Protein AF-A0A7C5YY54-F1 (afdb_monomer)

Solvent-accessible surface area (backbone atoms only — not comparable to full-atom values): 11913 Å² total; per-residue (Å²): 132,50,59,26,74,61,51,102,87,44,87,40,76,29,80,33,76,46,71,48,74,41,85,90,78,67,48,70,46,71,73,44,82,42,44,42,60,58,59,57,60,72,54,89,82,60,78,79,87,64,61,91,80,43,78,54,87,80,58,81,63,51,68,53,74,69,58,50,63,71,43,80,53,39,46,57,60,71,92,86,61,55,40,20,36,82,90,69,47,79,49,57,66,67,66,54,61,68,73,54,85,64,58,64,51,74,48,68,29,17,42,41,93,82,77,48,43,75,32,38,37,40,37,32,55,48,58,68,74,56,17,51,54,44,39,51,52,50,50,54,54,30,53,78,68,76,43,84,80,52,70,67,63,53,54,53,40,33,42,50,76,44,32,28,51,57,55,72,93,78,48,52,70,68,55,51,53,51,57,62,53,54,59,54,56,63,56,43,60,64,50,57,57,69,72,71,74,123

pLDDT: mean 73.16, std 14.15, range [35.69, 92.12]

Nearest PDB structures (foldseek):
  6mnh-assembly1_A  TM=3.944E-01  e=8.864E-01  Homo sapiens
  5l4q-assembly2_B  TM=4.190E-01  e=4.737E+00  Homo sapiens
  7lv3-assembly1_A  TM=3.866E-01  e=6.072E+00  Homo sapiens
  6tv6-assembly1_C-2  TM=2.322E-01  e=5.040E+00  Bacillus subtilis subsp. subtilis str. 168

Foldseek 3Di:
DQFAPADPVGTDFDKDFDWDADPVVRDIDDRDIDRNPDFLCPHPDAPPPPDAQDEDDDDPSNDDPVSVVVCPDKYKDDDPFFKAAPVGHTDPPLVVVVPDPDQKDKHWIQTHDPRRHTKMKIKGFDPPVQLVVQLVVVCVVCVVVVHDDDPSNSSCSRMDIIIIRDDCVGDPSVRSVVVNVCVCVVVVVVVVVVVPPD

Radius of gyration: 18.69 Å; Cα contacts (8 Å, |Δi|>4): 263; chains: 1; bounding box: 50×42×42 Å

Secondary structure (DSSP, 8-state):
-PBP--BTTB--B-EEEEEEE-TTT-PEEEEEEEETTS-GGG-S--STTPPTT------TTS--HHHHHHT-S--B--BTBPEE-TTS-B--HHHHHHH--SSEEEEEEEESTTT-EEEEEEEEEPPHHHHHHHHHHHHHHHHHTT-PPPHHHHHHTTEEEEEE-S-TTT--HHHHHHHHHHTHHHHHHHHHHTTS--

Sequence (198 aa):
MWPGCGGSAGDTAVLKLQVRLNYTTGQLEGPVVQSGCQHDRSTPYGPEGEPAGSLHLADLGYFSLAELLQRQERGHYKIGTVLYTPEGEHLDLLQWLTQEVTTCVERPVLLGSQERILVHLIAFRVPQEVADRRRQRLREYVRKKGVTPKRETLFLTGWTILLTNVPEEMMTPDEALVMAGVRWQVEILFRVRNLSGT

Mean predicted aligned error: 11.01 Å

Structure (mmCIF, N/CA/C/O backbone):
data_AF-A0A7C5YY54-F1
#
_entry.id   AF-A0A7C5YY54-F1
#
loop_
_atom_site.group_PDB
_atom_site.id
_atom_site.type_symbol
_atom_site.label_atom_id
_atom_site.label_alt_id
_atom_site.label_comp_id
_atom_site.label_asym_id
_atom_site.label_entity_id
_atom_site.label_seq_id
_atom_site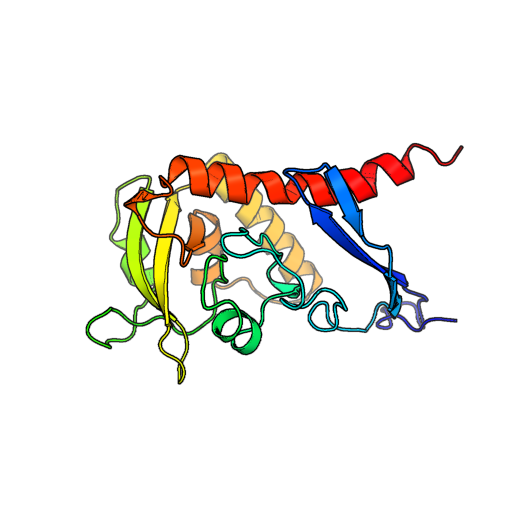.pdbx_PDB_ins_code
_atom_site.Cartn_x
_atom_site.Cartn_y
_atom_site.Cartn_z
_atom_site.occupancy
_atom_site.B_iso_or_equiv
_atom_site.auth_seq_id
_atom_site.auth_comp_id
_atom_site.auth_asym_id
_atom_site.auth_atom_id
_atom_site.pdbx_PDB_model_num
ATOM 1 N N . MET A 1 1 ? 32.365 2.468 -8.094 1.00 52.78 1 MET A N 1
ATOM 2 C CA . MET A 1 1 ? 31.538 1.587 -7.237 1.00 52.78 1 MET A CA 1
ATOM 3 C C . MET A 1 1 ? 30.270 2.337 -6.867 1.00 52.78 1 MET A C 1
ATOM 5 O O . MET A 1 1 ? 30.380 3.517 -6.559 1.00 52.78 1 MET A O 1
ATOM 9 N N . TRP A 1 2 ? 29.090 1.710 -6.948 1.00 51.22 2 TRP A N 1
ATOM 10 C CA . TRP A 1 2 ? 27.839 2.356 -6.525 1.00 51.22 2 TRP A CA 1
ATOM 11 C C . TRP A 1 2 ? 27.775 2.420 -4.995 1.00 51.22 2 TRP A C 1
ATOM 13 O O . TRP A 1 2 ? 27.869 1.366 -4.364 1.00 51.22 2 TRP A O 1
ATOM 23 N N . PRO A 1 3 ? 27.624 3.611 -4.391 1.00 47.66 3 PRO A N 1
ATOM 24 C CA . PRO A 1 3 ? 27.534 3.734 -2.944 1.00 47.66 3 PRO A CA 1
ATOM 25 C C . PRO A 1 3 ? 26.195 3.167 -2.456 1.00 47.66 3 PRO A C 1
ATOM 27 O O . PRO A 1 3 ? 25.148 3.412 -3.066 1.00 47.66 3 PRO A O 1
ATOM 30 N N . GLY A 1 4 ? 26.239 2.387 -1.381 1.00 51.97 4 GLY A N 1
ATOM 31 C CA . GLY A 1 4 ? 25.083 1.953 -0.602 1.00 51.97 4 GLY A CA 1
ATOM 32 C C . GLY A 1 4 ? 24.874 2.827 0.635 1.00 51.97 4 GLY A C 1
ATOM 33 O O . GLY A 1 4 ? 25.696 3.682 0.965 1.00 51.97 4 GLY A O 1
ATOM 34 N N . CYS A 1 5 ? 23.741 2.642 1.315 1.00 47.75 5 CYS A N 1
ATOM 35 C CA . CYS A 1 5 ? 23.445 3.361 2.551 1.00 47.75 5 CYS A CA 1
ATOM 36 C C . CYS A 1 5 ? 24.300 2.731 3.653 1.00 47.75 5 CYS A C 1
ATOM 38 O O . CYS A 1 5 ? 23.913 1.685 4.170 1.00 47.75 5 CYS A O 1
ATOM 40 N N . GLY A 1 6 ? 25.475 3.301 3.935 1.00 52.81 6 GLY A N 1
ATOM 41 C CA . GLY A 1 6 ? 26.475 2.770 4.871 1.00 52.81 6 GLY A CA 1
ATOM 42 C C . GLY A 1 6 ? 25.888 2.033 6.083 1.00 52.81 6 GLY A C 1
ATOM 43 O O . GLY A 1 6 ? 24.939 2.492 6.723 1.00 52.81 6 GLY A O 1
ATOM 44 N N . GLY A 1 7 ? 26.447 0.857 6.371 1.00 50.72 7 GLY A N 1
ATOM 45 C CA . GLY A 1 7 ? 26.061 0.028 7.512 1.00 50.72 7 GLY A CA 1
ATOM 46 C C . GLY A 1 7 ? 27.017 0.213 8.688 1.00 50.72 7 GLY A C 1
ATOM 47 O O . GLY A 1 7 ? 28.060 0.848 8.569 1.00 50.72 7 GLY A O 1
ATOM 48 N N . SER A 1 8 ? 26.724 -0.433 9.817 1.00 47.75 8 SER A N 1
ATOM 49 C CA . SER A 1 8 ? 27.603 -0.465 11.000 1.00 47.75 8 SER A CA 1
ATOM 50 C C . SER A 1 8 ? 28.984 -1.110 10.760 1.00 47.75 8 SER A C 1
ATOM 52 O O . SER A 1 8 ? 29.786 -1.169 11.684 1.00 47.75 8 SER A O 1
ATOM 54 N N . ALA A 1 9 ? 29.256 -1.599 9.545 1.00 53.31 9 ALA A N 1
ATOM 55 C CA . ALA A 1 9 ? 30.501 -2.240 9.121 1.00 53.31 9 ALA A CA 1
ATOM 56 C C . ALA A 1 9 ? 31.266 -1.461 8.020 1.00 53.31 9 ALA A C 1
ATOM 58 O O . ALA A 1 9 ? 32.236 -1.990 7.487 1.00 53.31 9 ALA A O 1
ATOM 59 N N . GLY A 1 10 ? 30.851 -0.230 7.677 1.00 52.34 10 GLY A N 1
ATOM 60 C CA . GLY A 1 10 ? 31.520 0.632 6.687 1.00 52.34 10 GLY A CA 1
ATOM 61 C C . GLY A 1 10 ? 30.742 0.844 5.380 1.00 52.34 10 GLY A C 1
ATOM 62 O O . GLY A 1 10 ? 29.547 0.532 5.287 1.00 52.34 10 GLY A O 1
ATOM 63 N N . ASP A 1 11 ? 31.432 1.399 4.376 1.00 56.28 11 ASP A N 1
ATOM 64 C CA . ASP A 1 11 ? 30.892 1.634 3.033 1.00 56.28 11 ASP A CA 1
ATOM 65 C C . ASP A 1 11 ? 30.556 0.302 2.362 1.00 56.28 11 ASP A C 1
ATOM 67 O O . ASP A 1 11 ? 31.420 -0.532 2.093 1.00 56.28 11 ASP A O 1
ATOM 71 N N . THR A 1 12 ? 29.272 0.095 2.088 1.00 56.69 12 THR A N 1
ATOM 72 C CA . THR A 1 12 ? 28.782 -1.091 1.384 1.00 56.69 12 THR A CA 1
ATOM 73 C C . THR A 1 12 ? 28.372 -0.687 -0.021 1.00 56.69 12 THR A C 1
ATOM 75 O O . THR A 1 12 ? 27.700 0.325 -0.204 1.00 56.69 12 THR A O 1
ATOM 78 N N . ALA A 1 13 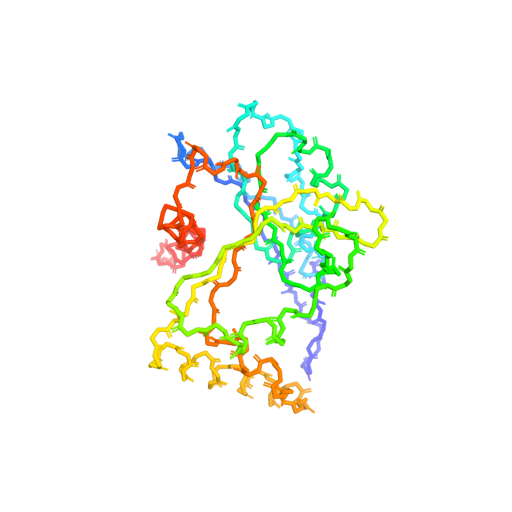? 28.778 -1.454 -1.032 1.00 64.38 13 ALA A N 1
ATOM 79 C CA . ALA A 1 13 ? 28.271 -1.264 -2.384 1.00 64.38 13 ALA A CA 1
ATOM 80 C C . ALA A 1 13 ? 26.915 -1.967 -2.499 1.00 64.38 13 ALA A C 1
ATOM 82 O O . ALA A 1 13 ? 26.827 -3.182 -2.327 1.00 64.38 13 ALA A O 1
ATOM 83 N N . VAL A 1 14 ? 25.856 -1.206 -2.777 1.00 68.94 14 VAL A N 1
ATOM 84 C CA . VAL A 1 14 ? 24.506 -1.747 -2.970 1.00 68.94 14 VAL A CA 1
ATOM 85 C C . VAL A 1 14 ? 23.991 -1.302 -4.326 1.00 68.94 14 VAL A C 1
ATOM 87 O O . VAL A 1 14 ? 24.063 -0.124 -4.683 1.00 68.94 14 VAL A O 1
ATOM 90 N N . LEU A 1 15 ? 23.459 -2.265 -5.070 1.00 72.94 15 LEU A N 1
ATOM 91 C CA . LEU A 1 15 ? 22.895 -2.070 -6.393 1.00 72.94 15 LEU A CA 1
ATOM 92 C C . LEU A 1 15 ? 21.385 -2.294 -6.330 1.00 72.94 15 LEU A C 1
ATOM 94 O O . LEU A 1 15 ? 20.925 -3.295 -5.783 1.00 72.94 15 LEU A O 1
ATOM 98 N N . LYS A 1 16 ? 20.622 -1.352 -6.880 1.00 78.31 16 LYS A N 1
ATOM 99 C CA . LYS A 1 16 ? 19.168 -1.436 -6.993 1.00 78.31 16 LYS A CA 1
ATOM 100 C C . LYS A 1 16 ? 18.795 -1.744 -8.436 1.00 78.31 16 LYS A C 1
ATOM 102 O O . LYS A 1 16 ? 19.344 -1.140 -9.355 1.00 78.31 16 LYS A O 1
ATOM 107 N N . LEU A 1 17 ? 17.881 -2.689 -8.625 1.00 80.75 17 LEU A N 1
ATOM 108 C CA . LEU A 1 17 ? 17.344 -3.052 -9.932 1.00 80.75 17 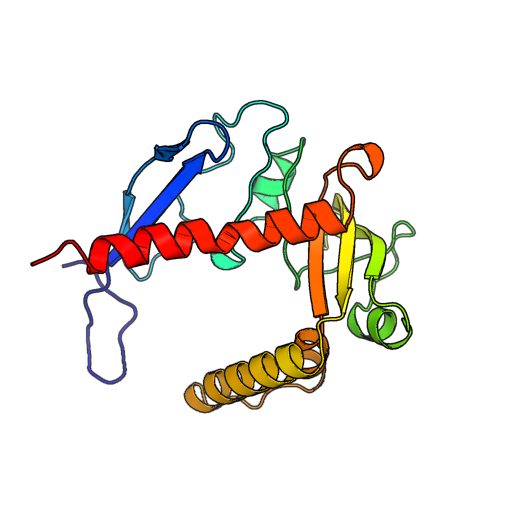LEU A CA 1
ATOM 109 C C . LEU A 1 17 ? 15.877 -2.648 -9.992 1.00 80.75 17 LEU A C 1
ATOM 111 O O . LEU A 1 17 ? 15.091 -3.081 -9.155 1.00 80.75 17 LEU A O 1
ATOM 115 N N . GLN A 1 18 ? 15.526 -1.857 -10.999 1.00 81.94 18 GLN A N 1
ATOM 116 C CA . GLN A 1 18 ? 14.151 -1.460 -11.276 1.00 81.94 18 GLN A CA 1
ATOM 117 C C . GLN A 1 18 ? 13.618 -2.243 -12.473 1.00 81.94 18 GLN A C 1
ATOM 119 O O . GLN A 1 18 ? 14.215 -2.194 -13.552 1.00 81.94 18 GLN A O 1
ATOM 124 N N . VAL A 1 19 ? 12.467 -2.896 -12.321 1.00 82.88 19 VAL A N 1
ATOM 125 C CA . VAL A 1 19 ? 11.753 -3.580 -13.412 1.00 82.88 19 VAL A CA 1
ATOM 126 C C . VAL A 1 19 ? 10.275 -3.195 -13.426 1.00 82.88 19 VAL A C 1
ATOM 128 O O . VAL A 1 19 ? 9.702 -2.937 -12.369 1.00 82.88 19 VAL A O 1
ATOM 131 N N . ARG A 1 20 ? 9.655 -3.212 -14.609 1.00 82.44 20 ARG A N 1
ATOM 132 C CA . ARG A 1 20 ? 8.197 -3.148 -14.790 1.00 82.44 20 ARG A CA 1
ATOM 133 C C . ARG A 1 20 ? 7.748 -4.407 -15.525 1.00 82.44 20 ARG A C 1
ATOM 135 O O . ARG A 1 20 ? 8.313 -4.743 -16.557 1.00 82.44 20 ARG A O 1
ATOM 142 N N . LEU A 1 21 ? 6.762 -5.119 -14.988 1.00 79.81 21 LEU A N 1
ATOM 143 C CA . LEU A 1 21 ? 6.190 -6.310 -15.618 1.00 79.81 21 LEU A CA 1
ATOM 144 C C . LEU A 1 21 ? 4.749 -6.016 -16.034 1.00 79.81 21 LEU A C 1
ATOM 146 O O . LEU A 1 21 ? 3.923 -5.665 -15.193 1.00 79.81 21 LEU A O 1
ATOM 150 N N . ASN A 1 22 ? 4.438 -6.203 -17.312 1.00 80.44 22 ASN A N 1
ATOM 151 C CA . ASN A 1 22 ? 3.066 -6.219 -17.795 1.00 80.44 22 ASN A CA 1
ATOM 152 C C . ASN A 1 22 ? 2.485 -7.627 -17.614 1.00 80.44 22 ASN A C 1
ATOM 154 O O . ASN A 1 22 ? 2.918 -8.573 -18.266 1.00 80.44 22 ASN A O 1
ATOM 158 N N . TYR A 1 23 ? 1.486 -7.768 -16.744 1.00 76.06 23 TYR A N 1
ATOM 159 C CA . TYR A 1 23 ? 0.878 -9.068 -16.440 1.00 76.06 23 TYR A CA 1
ATOM 160 C C . TYR A 1 23 ? 0.014 -9.642 -17.564 1.00 76.06 23 TYR A C 1
ATOM 162 O O . TYR A 1 23 ? -0.135 -10.857 -17.648 1.00 76.06 23 TYR A O 1
ATOM 170 N N . THR A 1 24 ? -0.543 -8.798 -18.434 1.00 77.19 24 THR A N 1
ATOM 171 C CA . THR A 1 24 ? -1.391 -9.263 -19.544 1.00 77.19 24 THR A CA 1
ATOM 172 C C . THR A 1 24 ? -0.567 -9.800 -20.709 1.00 77.19 24 THR A C 1
ATOM 174 O O . THR A 1 24 ? -0.973 -10.755 -21.364 1.00 77.19 24 THR A O 1
ATOM 177 N N . THR A 1 25 ? 0.608 -9.214 -20.950 1.00 82.44 25 THR A N 1
ATOM 178 C CA . THR A 1 25 ? 1.482 -9.585 -22.073 1.00 82.44 25 THR A CA 1
ATOM 179 C C . THR A 1 25 ? 2.698 -10.405 -21.649 1.00 82.44 25 THR A C 1
ATOM 181 O O . THR A 1 25 ? 3.371 -10.983 -22.498 1.00 82.44 25 THR A O 1
ATOM 184 N N . GLY A 1 26 ? 3.021 -10.439 -20.354 1.00 81.00 26 GLY A N 1
ATOM 185 C CA . GLY A 1 26 ? 4.263 -11.008 -19.828 1.00 81.00 26 GLY A CA 1
ATOM 186 C C . GLY A 1 26 ? 5.511 -10.168 -20.128 1.00 81.00 26 GLY A C 1
ATOM 187 O O . GLY A 1 26 ? 6.622 -10.605 -19.833 1.00 81.00 26 GLY A O 1
ATOM 188 N N . GLN A 1 27 ? 5.361 -8.977 -20.719 1.00 84.12 27 GLN A N 1
ATOM 189 C CA . GLN A 1 27 ? 6.490 -8.129 -21.094 1.00 84.12 27 GLN A CA 1
ATOM 190 C C . GLN A 1 27 ? 7.205 -7.592 -19.851 1.00 84.12 27 GLN A C 1
ATOM 192 O O . GLN A 1 27 ? 6.593 -6.940 -19.006 1.00 84.12 27 GLN A O 1
ATOM 197 N N . LEU A 1 28 ? 8.514 -7.836 -19.769 1.00 84.38 28 LEU A N 1
ATOM 198 C CA . LEU A 1 28 ? 9.387 -7.302 -18.730 1.00 84.38 28 LEU A CA 1
ATOM 199 C C . LEU A 1 28 ? 10.212 -6.140 -19.293 1.00 84.38 28 LEU A C 1
ATOM 201 O O . LEU A 1 28 ? 11.005 -6.323 -20.215 1.00 84.38 28 LEU A O 1
ATOM 205 N N . GLU A 1 29 ? 10.051 -4.959 -18.713 1.00 84.38 29 GLU A N 1
ATOM 206 C CA . GLU A 1 29 ? 10.877 -3.785 -18.972 1.00 84.38 29 GLU A CA 1
ATOM 207 C C . GLU A 1 29 ? 11.957 -3.641 -17.893 1.00 84.38 29 GLU A C 1
ATOM 209 O O . GLU A 1 29 ? 11.697 -3.809 -16.696 1.00 84.38 29 GLU A O 1
ATOM 214 N N . GLY A 1 30 ? 13.183 -3.329 -18.327 1.00 84.44 30 GLY A N 1
ATOM 215 C CA . GLY A 1 30 ? 14.375 -3.271 -17.479 1.00 84.44 30 GLY A CA 1
ATOM 216 C C . GLY A 1 30 ? 15.286 -4.506 -17.592 1.00 84.44 30 GLY A C 1
ATOM 217 O O . GLY A 1 30 ? 15.216 -5.232 -18.583 1.00 84.44 30 GLY A O 1
ATOM 218 N N . PRO A 1 31 ? 16.159 -4.760 -16.592 1.00 84.31 31 PRO A N 1
ATOM 219 C CA . PRO A 1 31 ? 16.317 -3.977 -15.370 1.00 84.31 31 PRO A CA 1
ATOM 220 C C . PRO A 1 31 ? 17.127 -2.693 -15.586 1.00 84.31 31 PRO A C 1
ATOM 222 O O . PRO A 1 31 ? 18.181 -2.710 -16.219 1.00 84.31 31 PRO A O 1
ATOM 225 N N . VAL A 1 32 ? 16.679 -1.593 -14.979 1.00 83.25 32 VAL A N 1
ATOM 226 C CA . VAL A 1 32 ? 17.476 -0.365 -14.860 1.00 83.25 32 VAL A CA 1
ATOM 227 C C . VAL A 1 32 ? 18.266 -0.409 -13.558 1.00 83.25 32 VAL A C 1
ATOM 229 O O . VAL A 1 32 ? 17.721 -0.698 -12.492 1.00 83.25 32 VAL A O 1
ATOM 232 N N . VAL A 1 33 ? 19.567 -0.145 -13.659 1.00 82.56 33 VAL A N 1
ATOM 233 C CA . VAL A 1 33 ? 20.495 -0.160 -12.528 1.00 82.56 33 VAL A CA 1
ATOM 234 C C . VAL A 1 33 ? 20.526 1.212 -11.864 1.00 82.56 33 VAL A C 1
ATOM 236 O O . VAL A 1 33 ? 20.784 2.222 -12.513 1.00 82.56 33 VAL A O 1
ATOM 239 N N . GLN A 1 34 ? 20.310 1.232 -10.554 1.00 81.00 34 GLN A N 1
ATOM 240 C CA . GLN A 1 34 ? 20.335 2.422 -9.712 1.00 81.00 34 GLN A CA 1
ATOM 241 C C . GLN A 1 34 ? 21.265 2.227 -8.512 1.00 81.00 34 GLN A C 1
ATOM 243 O O . GLN A 1 34 ? 21.567 1.102 -8.099 1.00 81.00 34 GLN A O 1
ATOM 248 N N . SER A 1 35 ? 21.721 3.339 -7.928 1.00 74.75 35 SER A N 1
ATOM 249 C CA . SER A 1 35 ? 22.428 3.283 -6.643 1.00 74.75 35 SER A CA 1
ATOM 250 C C . SER A 1 35 ? 21.476 2.760 -5.567 1.00 74.75 35 SER A C 1
ATOM 252 O O . SER A 1 35 ? 20.311 3.153 -5.515 1.00 74.75 35 SER A O 1
ATOM 254 N N . GLY A 1 36 ? 21.975 1.911 -4.664 1.00 65.00 36 GLY A N 1
ATOM 255 C CA . GLY A 1 36 ? 21.194 1.388 -3.542 1.00 65.00 36 GLY A CA 1
ATOM 256 C C . GLY A 1 36 ? 20.580 2.466 -2.642 1.00 65.00 36 GLY A C 1
ATOM 257 O O . GLY A 1 36 ? 19.565 2.207 -1.999 1.00 65.00 36 GLY A O 1
ATOM 258 N N . CYS A 1 37 ? 21.151 3.675 -2.639 1.00 68.38 37 CYS A N 1
ATOM 259 C CA . CYS A 1 37 ? 20.661 4.826 -1.881 1.00 68.38 37 CYS A CA 1
ATOM 260 C C . CYS A 1 37 ? 19.526 5.597 -2.553 1.00 68.38 37 CYS A C 1
ATOM 262 O O . CYS A 1 37 ? 18.871 6.400 -1.890 1.00 68.38 37 CYS A O 1
ATOM 264 N N . GLN A 1 38 ? 19.312 5.418 -3.859 1.00 73.56 38 GLN A N 1
ATOM 265 C CA . GLN A 1 38 ? 18.259 6.139 -4.567 1.00 73.56 38 GLN A CA 1
ATOM 266 C C . GLN A 1 38 ? 16.893 5.656 -4.089 1.00 73.56 38 GLN A C 1
ATOM 268 O O . GLN A 1 38 ? 16.652 4.457 -3.983 1.00 73.56 38 GLN A O 1
ATOM 273 N N . HIS A 1 39 ? 15.993 6.583 -3.772 1.00 71.88 39 HIS A N 1
ATOM 274 C CA . HIS A 1 39 ? 14.645 6.237 -3.324 1.00 71.88 39 HIS A CA 1
ATOM 275 C C . HIS A 1 39 ? 13.876 5.536 -4.452 1.00 71.88 39 HIS A C 1
ATOM 277 O O . HIS A 1 39 ? 14.002 5.926 -5.607 1.00 71.88 39 HIS A O 1
ATOM 283 N N . ASP A 1 40 ? 13.026 4.558 -4.134 1.00 73.12 40 ASP A N 1
ATOM 284 C CA . ASP A 1 40 ? 12.255 3.800 -5.138 1.00 73.12 40 ASP A CA 1
ATOM 285 C C . ASP A 1 40 ? 11.360 4.684 -6.039 1.00 73.12 40 ASP A C 1
ATOM 287 O O . ASP A 1 40 ? 11.175 4.375 -7.209 1.00 73.12 40 ASP A O 1
ATOM 291 N N . ARG A 1 41 ? 10.917 5.857 -5.557 1.00 67.31 41 ARG A N 1
ATOM 292 C CA . ARG A 1 41 ? 10.224 6.904 -6.335 1.00 67.31 41 ARG A CA 1
ATOM 293 C C . ARG A 1 41 ? 11.036 7.482 -7.493 1.00 67.31 41 ARG A C 1
ATOM 295 O O . ARG A 1 41 ? 10.472 8.125 -8.359 1.00 67.31 41 ARG A O 1
ATOM 302 N N . SER A 1 42 ? 12.352 7.292 -7.502 1.00 74.50 42 SER A N 1
ATOM 303 C CA . SER A 1 42 ? 13.196 7.662 -8.644 1.00 74.50 42 SER A CA 1
ATOM 304 C C . SER A 1 42 ? 13.167 6.614 -9.759 1.00 74.50 42 SER A C 1
ATOM 306 O O . SER A 1 42 ? 14.040 6.615 -10.625 1.00 74.50 42 SER A O 1
ATOM 308 N N . THR A 1 43 ? 12.206 5.686 -9.721 1.00 75.75 43 THR A N 1
ATOM 309 C CA . THR A 1 43 ? 11.964 4.735 -10.801 1.00 75.75 43 THR A CA 1
ATOM 310 C C . THR A 1 43 ? 11.835 5.459 -12.146 1.00 75.75 43 THR A C 1
ATOM 312 O O . THR A 1 43 ? 11.188 6.503 -12.218 1.00 75.75 43 THR A O 1
ATOM 315 N N . PRO A 1 44 ? 12.432 4.925 -13.224 1.00 76.81 44 PRO A N 1
ATOM 316 C CA . PRO A 1 44 ? 12.228 5.465 -14.565 1.00 76.81 44 PRO A CA 1
ATOM 317 C C . PRO A 1 44 ? 10.836 5.126 -15.124 1.00 76.81 44 PRO A C 1
ATOM 319 O O . PRO A 1 44 ? 10.441 5.676 -16.146 1.00 76.81 44 PRO A O 1
ATOM 322 N N . TYR A 1 45 ? 10.098 4.211 -14.486 1.00 77.06 45 TYR A N 1
ATOM 323 C CA . TYR A 1 45 ? 8.783 3.763 -14.947 1.00 77.06 45 TYR A CA 1
ATOM 324 C C . TYR A 1 45 ? 7.677 4.655 -14.379 1.00 77.06 45 TYR A C 1
ATOM 326 O O . TYR A 1 45 ? 6.991 4.281 -13.427 1.00 77.06 45 TYR A O 1
ATOM 334 N N . GLY A 1 46 ? 7.547 5.848 -14.956 1.00 68.81 46 GLY A N 1
ATOM 335 C CA . GLY A 1 46 ? 6.423 6.746 -14.708 1.00 68.81 46 GLY A CA 1
ATOM 336 C C . GLY A 1 46 ? 5.142 6.320 -15.446 1.00 68.81 46 GLY A C 1
ATOM 337 O O . GLY A 1 46 ? 5.127 5.294 -16.132 1.00 68.81 46 GLY A O 1
ATOM 338 N N . PRO A 1 47 ? 4.065 7.119 -15.337 1.00 64.50 47 PRO A N 1
ATOM 339 C CA . PRO A 1 47 ? 2.795 6.863 -16.025 1.00 64.50 47 PRO A CA 1
ATOM 340 C C . PRO A 1 47 ? 2.876 7.043 -17.551 1.00 64.50 47 PRO A C 1
ATOM 342 O O . PRO A 1 47 ? 1.965 6.662 -18.283 1.00 64.50 47 PRO A O 1
ATOM 345 N N . GLU A 1 48 ? 3.965 7.631 -18.047 1.00 64.44 48 GLU A N 1
ATOM 346 C CA . GLU A 1 48 ? 4.194 7.866 -19.468 1.00 64.44 48 GLU A CA 1
ATOM 347 C C . GLU A 1 48 ? 4.198 6.542 -20.255 1.00 64.44 48 GLU A C 1
ATOM 349 O O . GLU A 1 48 ? 4.977 5.624 -19.983 1.00 64.44 48 GLU A O 1
ATOM 354 N N . GLY A 1 49 ? 3.307 6.443 -21.247 1.00 63.84 49 GLY A N 1
ATOM 355 C CA . GLY A 1 49 ? 3.193 5.281 -22.132 1.00 63.84 49 GLY A CA 1
ATOM 356 C C . GLY A 1 49 ? 2.348 4.119 -21.595 1.00 63.84 49 GLY A C 1
ATOM 357 O O . GLY A 1 49 ? 2.264 3.092 -22.267 1.00 63.84 49 GLY A O 1
ATOM 358 N N . GLU A 1 50 ? 1.708 4.252 -20.429 1.00 68.62 50 GLU A N 1
ATOM 359 C CA . GLU A 1 50 ? 0.725 3.267 -19.961 1.00 68.62 50 GLU A CA 1
ATOM 360 C C . GLU A 1 50 ? -0.559 3.355 -20.822 1.00 68.62 50 GLU A C 1
ATOM 362 O O . GLU A 1 50 ? -1.098 4.450 -21.006 1.00 68.62 50 GLU A O 1
ATOM 367 N N . PRO A 1 51 ? -1.068 2.237 -21.383 1.00 67.06 51 PRO A N 1
ATOM 368 C CA . PRO A 1 51 ? -2.332 2.248 -22.116 1.00 67.06 51 PRO A CA 1
ATOM 369 C C . PRO A 1 51 ? -3.497 2.719 -21.238 1.00 67.06 51 PRO A C 1
ATOM 371 O O . PRO A 1 51 ? -3.554 2.384 -20.052 1.00 67.06 51 PRO A O 1
ATOM 374 N N . ALA A 1 52 ? -4.465 3.427 -21.823 1.00 65.88 52 ALA A N 1
ATOM 375 C CA . ALA A 1 52 ? -5.688 3.809 -21.116 1.00 65.88 52 ALA A CA 1
ATOM 376 C C . ALA A 1 52 ? -6.393 2.574 -20.525 1.00 65.88 52 ALA A C 1
ATOM 378 O O . ALA A 1 52 ? -6.468 1.518 -21.158 1.00 65.88 52 ALA A O 1
ATOM 379 N N . GLY A 1 53 ? -6.885 2.700 -19.292 1.00 64.75 53 GLY A N 1
ATOM 380 C CA . GLY A 1 53 ? -7.521 1.605 -18.559 1.00 64.75 53 GLY A CA 1
ATOM 381 C C . GLY A 1 53 ? -6.573 0.552 -17.966 1.00 64.75 53 GLY A C 1
ATOM 382 O O . GLY A 1 53 ? -7.072 -0.436 -17.422 1.00 64.75 53 GLY A O 1
ATOM 383 N N . SER A 1 54 ? -5.251 0.746 -18.039 1.00 64.12 54 SER A N 1
ATOM 384 C CA . SER A 1 54 ? -4.269 -0.123 -17.374 1.00 64.12 54 SER A CA 1
ATOM 385 C C . SER A 1 54 ? -4.385 -0.046 -15.853 1.00 64.12 54 SER A C 1
ATOM 387 O O . SER A 1 54 ? -4.684 1.006 -15.301 1.00 64.12 54 SER A O 1
ATOM 389 N N . LEU A 1 55 ? -4.103 -1.155 -15.164 1.00 69.00 55 LEU A N 1
ATOM 390 C CA . LEU A 1 55 ? -4.042 -1.191 -13.706 1.00 69.00 55 LEU A CA 1
ATOM 391 C C . LEU A 1 55 ? -2.595 -1.301 -13.234 1.00 69.00 55 LEU A C 1
ATOM 393 O O . LEU A 1 55 ? -1.927 -2.306 -13.479 1.00 69.00 55 LEU A O 1
ATOM 397 N N . HIS A 1 56 ? -2.128 -0.285 -12.514 1.00 71.50 56 HIS A N 1
ATOM 398 C CA . HIS A 1 56 ? -0.783 -0.278 -11.954 1.00 71.50 56 HIS A CA 1
ATOM 399 C C . HIS A 1 56 ? -0.766 -0.803 -10.508 1.00 71.50 56 HIS A C 1
ATOM 401 O O . HIS A 1 56 ? -1.463 -0.279 -9.634 1.00 71.50 56 HIS A O 1
A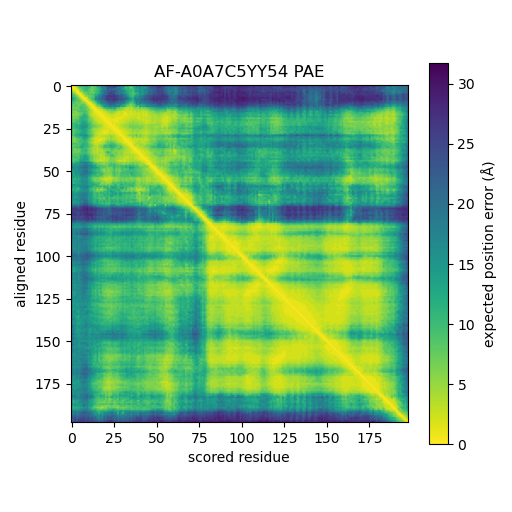TOM 407 N N . LEU A 1 57 ? 0.068 -1.817 -10.252 1.00 69.31 57 LEU A N 1
ATOM 408 C CA . LEU A 1 57 ? 0.319 -2.395 -8.928 1.00 69.31 57 LEU A CA 1
ATOM 409 C C . LEU A 1 57 ? 1.754 -2.076 -8.500 1.00 69.31 57 LEU A C 1
ATOM 411 O O . LEU A 1 57 ? 2.700 -2.528 -9.143 1.00 69.31 57 LEU A O 1
ATOM 415 N N . ALA A 1 58 ? 1.924 -1.330 -7.407 1.00 65.25 58 ALA A N 1
ATOM 416 C CA . ALA A 1 58 ? 3.241 -0.930 -6.918 1.00 65.25 58 ALA A CA 1
ATOM 417 C C . ALA A 1 58 ? 3.369 -1.020 -5.396 1.00 65.25 58 ALA A C 1
ATOM 419 O O . ALA A 1 58 ? 2.397 -0.875 -4.650 1.00 65.25 58 ALA A O 1
ATOM 420 N N . ASP A 1 59 ? 4.605 -1.215 -4.936 1.00 62.72 59 ASP A N 1
ATOM 421 C CA . ASP A 1 59 ? 4.933 -1.197 -3.514 1.00 62.72 59 ASP A CA 1
ATOM 422 C C . ASP A 1 59 ? 4.871 0.218 -2.944 1.00 62.72 59 ASP A C 1
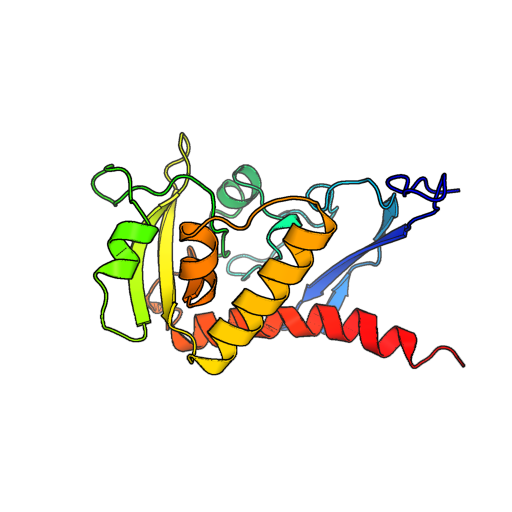ATOM 424 O O . ASP A 1 59 ? 5.064 1.220 -3.634 1.00 62.72 59 ASP A O 1
ATOM 428 N N . LEU A 1 60 ? 4.728 0.301 -1.621 1.00 59.06 60 LEU A N 1
ATOM 429 C CA . LEU A 1 60 ? 4.664 1.568 -0.888 1.00 59.06 60 LEU A CA 1
ATOM 430 C C . LEU A 1 60 ? 5.890 2.477 -1.094 1.00 59.06 60 LEU A C 1
ATOM 432 O O . LEU A 1 60 ? 5.781 3.687 -0.883 1.00 59.06 60 LEU A O 1
ATOM 436 N N . GLY A 1 61 ? 7.041 1.912 -1.476 1.00 51.09 61 GLY A N 1
ATOM 437 C CA . GLY A 1 61 ? 8.264 2.657 -1.791 1.00 51.09 61 GLY A CA 1
ATOM 438 C C . GLY A 1 61 ? 8.170 3.488 -3.076 1.00 51.09 61 GLY A C 1
ATOM 439 O O . GLY A 1 61 ? 8.838 4.517 -3.171 1.00 51.09 61 GLY A O 1
ATOM 440 N N . TYR A 1 62 ? 7.308 3.098 -4.019 1.00 52.59 62 TYR A N 1
ATOM 441 C CA . TYR A 1 62 ? 7.140 3.735 -5.333 1.00 52.59 62 TYR A CA 1
ATOM 442 C C . TYR A 1 62 ? 5.995 4.758 -5.375 1.00 52.59 62 TYR A C 1
ATOM 444 O O . TYR A 1 62 ? 5.797 5.420 -6.382 1.00 52.59 62 TYR A O 1
ATOM 452 N N . PHE A 1 63 ? 5.234 4.916 -4.290 1.00 52.75 63 PHE A N 1
ATOM 453 C CA . PHE A 1 63 ? 4.029 5.747 -4.283 1.00 52.75 63 PHE A CA 1
ATOM 454 C C . PHE A 1 63 ? 4.314 7.261 -4.401 1.00 52.75 63 PHE A C 1
ATOM 456 O O . PHE A 1 63 ? 5.113 7.815 -3.635 1.00 52.75 63 PHE A O 1
ATOM 463 N N . SER A 1 64 ? 3.580 7.947 -5.289 1.00 55.41 64 SER A N 1
ATOM 464 C CA . SER A 1 64 ? 3.633 9.398 -5.522 1.00 55.41 64 SER A CA 1
ATOM 465 C C . SER A 1 64 ? 2.230 9.968 -5.793 1.00 55.41 64 SER A C 1
ATOM 467 O O . SER A 1 64 ? 1.533 9.510 -6.694 1.00 55.41 64 SER A O 1
ATOM 469 N N . LEU A 1 65 ? 1.808 10.984 -5.024 1.00 54.62 65 LEU A N 1
ATOM 470 C CA . LEU A 1 65 ? 0.480 11.611 -5.168 1.00 54.62 65 LEU A CA 1
ATOM 471 C C . LEU A 1 65 ? 0.338 12.372 -6.500 1.00 54.62 65 LEU A C 1
ATOM 473 O O . LEU A 1 65 ? -0.723 12.352 -7.111 1.00 54.62 65 LEU A O 1
ATOM 477 N N . ALA A 1 66 ? 1.429 12.974 -6.976 1.00 57.97 66 ALA A N 1
ATOM 478 C CA . ALA A 1 66 ? 1.467 13.657 -8.266 1.00 57.97 66 ALA A CA 1
ATOM 479 C C . ALA A 1 66 ? 1.312 12.680 -9.448 1.00 57.97 66 ALA A C 1
ATOM 481 O O . ALA A 1 66 ? 0.614 12.986 -10.407 1.00 57.97 66 ALA A O 1
ATOM 482 N N . GLU A 1 67 ? 1.905 11.483 -9.371 1.00 60.12 67 GLU A N 1
ATOM 483 C CA . GLU A 1 67 ? 1.715 10.447 -10.401 1.00 60.12 67 GLU A CA 1
ATOM 484 C C . GLU A 1 67 ? 0.291 9.887 -10.374 1.00 60.12 67 GLU A C 1
ATOM 486 O O . GLU A 1 67 ? -0.263 9.579 -11.423 1.00 60.12 67 GLU A O 1
ATOM 491 N N . LEU A 1 68 ? -0.333 9.804 -9.193 1.00 58.97 68 LEU A N 1
ATOM 492 C CA . LEU A 1 68 ? -1.732 9.393 -9.070 1.00 58.97 68 LEU A CA 1
ATOM 493 C C . LEU A 1 68 ? -2.678 10.375 -9.778 1.00 58.97 68 LEU A C 1
ATOM 495 O O . LEU A 1 68 ? -3.588 9.940 -10.475 1.00 58.97 68 LEU A O 1
ATOM 499 N N . LEU A 1 69 ? -2.445 11.684 -9.646 1.00 60.22 69 LEU A N 1
ATOM 500 C CA . LEU A 1 69 ? -3.188 12.696 -10.403 1.00 60.22 69 LEU A CA 1
ATOM 501 C C . LEU A 1 69 ? -2.935 12.632 -11.906 1.00 60.22 69 LEU A C 1
ATOM 503 O O . LEU A 1 69 ? -3.822 12.957 -12.681 1.00 60.22 69 LEU A O 1
ATOM 507 N N . GLN A 1 70 ? -1.725 12.274 -12.334 1.00 57.19 70 GLN A N 1
ATOM 508 C CA . GLN A 1 70 ? -1.447 12.102 -13.761 1.00 57.19 70 GLN A CA 1
ATOM 509 C C . GLN A 1 70 ? -2.154 10.857 -14.312 1.00 57.19 70 GLN A C 1
ATOM 511 O O . GLN A 1 70 ? -2.619 10.866 -15.448 1.00 57.19 70 GLN A O 1
ATOM 516 N N . ARG A 1 71 ? -2.318 9.821 -13.484 1.00 61.81 71 ARG A N 1
ATOM 517 C CA . ARG A 1 71 ? -3.098 8.608 -13.762 1.00 61.81 71 ARG A CA 1
ATOM 518 C C . ARG A 1 71 ? -4.596 8.805 -13.508 1.00 61.81 71 ARG A C 1
ATOM 520 O O . ARG A 1 71 ? -5.226 7.959 -12.883 1.00 61.81 71 ARG A O 1
ATOM 527 N N . GLN A 1 72 ? -5.192 9.885 -14.022 1.00 51.09 72 GLN A N 1
ATOM 528 C CA . GLN A 1 72 ? -6.646 10.143 -13.957 1.00 51.09 72 GLN A CA 1
ATOM 529 C C . GLN A 1 72 ? -7.531 9.050 -14.606 1.00 51.09 72 GLN A C 1
ATOM 531 O O . GLN A 1 72 ? -8.739 9.226 -14.692 1.00 51.09 72 GLN A O 1
ATOM 536 N N . GLU A 1 73 ? -6.973 7.886 -14.960 1.00 49.72 73 GLU A N 1
ATOM 537 C CA . GLU A 1 73 ? -7.676 6.607 -15.026 1.00 49.72 73 GLU A CA 1
ATOM 538 C C . GLU A 1 73 ? -6.845 5.471 -14.378 1.00 49.72 73 GLU A C 1
ATOM 540 O O . GLU A 1 73 ? -5.693 5.257 -14.742 1.00 49.72 73 GLU A O 1
ATOM 545 N N . ARG A 1 74 ? -7.483 4.744 -13.439 1.00 46.31 74 ARG A N 1
ATOM 546 C CA . ARG A 1 74 ? -7.178 3.406 -12.856 1.00 46.31 74 ARG A CA 1
ATOM 547 C C . ARG A 1 74 ? -5.746 3.140 -12.296 1.00 46.31 74 ARG A C 1
ATOM 549 O O . ARG A 1 74 ? -4.755 3.064 -13.005 1.00 46.31 74 ARG A O 1
ATOM 556 N N . GLY A 1 75 ? -5.637 2.900 -10.982 1.00 40.84 75 GLY A N 1
ATOM 557 C CA . GLY A 1 75 ? -4.418 2.697 -10.182 1.00 40.84 75 GLY A CA 1
ATOM 558 C C . GLY A 1 75 ? -4.631 2.757 -8.644 1.00 40.84 75 GLY A C 1
ATOM 559 O O . GLY A 1 75 ? -5.334 3.622 -8.123 1.00 40.84 75 GLY A O 1
ATOM 560 N N . HIS A 1 76 ? -4.001 1.831 -7.903 1.00 45.28 76 HIS A N 1
ATOM 561 C CA . HIS A 1 76 ? -4.123 1.632 -6.440 1.00 45.28 76 HIS A CA 1
ATOM 562 C C . HIS A 1 76 ? -3.151 2.488 -5.576 1.00 45.28 76 HIS A C 1
ATOM 564 O O . HIS A 1 76 ? -2.133 2.963 -6.079 1.00 45.28 76 HIS A O 1
ATOM 570 N N . TYR A 1 77 ? -3.426 2.672 -4.265 1.00 47.75 77 TYR A N 1
ATOM 571 C CA . TYR A 1 77 ? -2.688 3.578 -3.348 1.00 47.75 77 TYR A CA 1
ATOM 572 C C . TYR A 1 77 ? -2.427 3.066 -1.898 1.00 47.75 77 TYR A C 1
ATOM 574 O O . TYR A 1 77 ? -2.662 1.911 -1.551 1.00 47.75 77 TYR A O 1
ATOM 582 N N . LYS A 1 78 ? -1.814 3.942 -1.073 1.00 39.56 78 LYS A N 1
ATOM 583 C CA . LYS A 1 78 ? -1.044 3.701 0.174 1.00 39.56 78 LYS A CA 1
ATOM 584 C C . LYS A 1 78 ? -1.764 4.081 1.485 1.00 39.56 78 LYS A C 1
ATOM 586 O O . LYS A 1 78 ? -2.355 5.151 1.585 1.00 39.56 78 LYS A O 1
ATOM 591 N N . ILE A 1 79 ? -1.540 3.290 2.545 1.00 39.19 79 ILE A N 1
ATOM 592 C CA . ILE A 1 79 ? -1.827 3.625 3.958 1.00 39.19 79 ILE A CA 1
ATOM 593 C C . ILE A 1 79 ? -0.780 4.626 4.491 1.00 39.19 79 ILE A C 1
ATOM 595 O O . ILE A 1 79 ? 0.426 4.375 4.404 1.00 39.19 79 ILE A O 1
ATOM 599 N N . GLY A 1 80 ? -1.225 5.741 5.081 1.00 44.09 80 GLY A N 1
ATOM 600 C CA . GLY A 1 80 ? -0.369 6.764 5.714 1.00 44.09 80 GLY A CA 1
ATOM 601 C C . GLY A 1 80 ? -0.474 8.165 5.101 1.00 44.09 80 GLY A C 1
ATOM 602 O O . GLY A 1 80 ? 0.178 9.090 5.578 1.00 44.09 80 GLY A O 1
ATOM 603 N N . THR A 1 81 ? -1.286 8.324 4.058 1.00 60.72 81 THR A N 1
ATOM 604 C CA . THR A 1 81 ? -1.755 9.630 3.586 1.00 60.72 81 THR A CA 1
ATOM 605 C C . THR A 1 81 ? -3.003 10.015 4.383 1.00 60.72 81 THR A C 1
ATOM 607 O O . THR A 1 81 ? -3.759 9.138 4.795 1.00 60.72 81 THR A O 1
ATOM 610 N N . VAL A 1 82 ? -3.209 11.311 4.627 1.00 72.88 82 VAL A N 1
ATOM 611 C CA . VAL A 1 82 ? -4.404 11.805 5.326 1.00 72.88 82 VAL A CA 1
ATOM 612 C C . VAL A 1 82 ? -5.643 11.408 4.525 1.00 72.88 82 VAL A C 1
ATOM 614 O O . VAL A 1 82 ? -5.709 11.682 3.323 1.00 72.88 82 VAL A O 1
ATOM 617 N N . LEU A 1 83 ? -6.574 10.730 5.191 1.00 83.94 83 LEU A N 1
ATOM 618 C CA . LEU A 1 83 ? -7.842 10.300 4.622 1.00 83.94 83 LEU A CA 1
ATOM 619 C C . LEU A 1 83 ? -8.939 11.223 5.130 1.00 83.94 83 LEU A C 1
ATOM 621 O O . LEU A 1 83 ? -8.947 11.597 6.304 1.00 83.94 83 LEU A O 1
ATOM 625 N N . TYR A 1 84 ? -9.866 11.558 4.248 1.00 87.31 84 TYR A N 1
ATOM 626 C CA . TYR A 1 84 ? -11.083 12.263 4.601 1.00 87.31 84 TYR A CA 1
ATOM 627 C C . TYR A 1 84 ? -12.294 11.461 4.142 1.00 87.31 84 TYR A C 1
ATOM 629 O O . TYR A 1 84 ? -12.201 10.653 3.218 1.00 87.31 84 TYR A O 1
ATOM 637 N N . THR A 1 85 ? -13.429 11.668 4.789 1.00 88.75 85 THR A N 1
ATOM 638 C CA . THR A 1 85 ? -14.710 11.179 4.290 1.00 88.75 85 THR A CA 1
ATOM 639 C C . THR A 1 85 ? -15.129 11.997 3.058 1.00 88.75 85 THR A C 1
ATOM 641 O O . THR A 1 85 ? -14.585 13.088 2.838 1.00 88.75 85 THR A O 1
ATOM 644 N N . PRO A 1 86 ? -16.076 11.515 2.233 1.00 87.62 86 PRO A N 1
ATOM 645 C CA . PRO A 1 86 ? -16.628 12.293 1.121 1.00 87.62 86 PRO A CA 1
ATOM 646 C C . PRO A 1 86 ? -17.227 13.638 1.560 1.00 87.62 86 PRO A C 1
ATOM 648 O O . PRO A 1 86 ? -17.234 14.594 0.790 1.00 87.62 86 PRO A O 1
ATOM 651 N N . GLU A 1 87 ? -17.661 13.737 2.817 1.00 87.62 87 GLU A N 1
ATOM 652 C CA . GLU A 1 87 ? -18.180 14.956 3.447 1.00 87.62 87 GLU A CA 1
ATOM 653 C C . GLU A 1 87 ? -17.066 15.944 3.850 1.00 87.62 87 GLU A C 1
ATOM 655 O O . GLU A 1 87 ? -17.345 17.069 4.261 1.00 87.62 87 GLU A O 1
ATOM 660 N N . GLY A 1 88 ? -15.794 15.552 3.710 1.00 83.50 88 GLY A N 1
ATOM 661 C CA . GLY A 1 88 ? -14.624 16.389 3.981 1.00 83.50 88 GLY A CA 1
ATOM 662 C C . GLY A 1 88 ? -14.087 16.299 5.412 1.00 83.50 88 GLY A C 1
ATOM 663 O O . GLY A 1 88 ? -13.141 17.017 5.747 1.00 83.50 88 GLY A O 1
ATOM 664 N N . GLU A 1 89 ? -14.634 15.416 6.247 1.00 88.44 89 GLU A N 1
ATOM 665 C CA . GLU A 1 89 ? -14.176 15.203 7.623 1.00 88.44 89 GLU A CA 1
ATOM 666 C C . GLU A 1 89 ? -12.936 14.310 7.667 1.00 88.44 89 GLU A C 1
ATOM 668 O O . GLU A 1 89 ? -12.757 13.443 6.821 1.00 88.44 89 GLU A O 1
ATOM 673 N N . HIS A 1 90 ? -12.054 14.497 8.650 1.00 89.06 90 HIS A N 1
ATOM 674 C CA . HIS A 1 90 ? -10.870 13.647 8.780 1.00 89.06 90 HIS A CA 1
ATOM 675 C C . HIS A 1 90 ? -11.266 12.217 9.178 1.00 89.06 90 HIS A C 1
ATOM 677 O O . HIS A 1 90 ? -11.872 12.006 10.228 1.00 89.06 90 HIS A O 1
ATOM 683 N N . LEU A 1 91 ? -10.855 11.226 8.386 1.00 87.31 91 LEU A N 1
ATOM 684 C CA . LEU A 1 91 ? -11.115 9.820 8.669 1.00 87.31 91 LEU A CA 1
ATOM 685 C C . LEU A 1 91 ? -10.010 9.240 9.560 1.00 87.31 91 LEU A C 1
ATOM 687 O O . LEU A 1 91 ? -8.887 8.992 9.112 1.00 87.31 91 LEU A O 1
ATOM 691 N N . ASP A 1 92 ? -10.344 8.963 10.821 1.00 86.88 92 ASP A N 1
ATOM 692 C CA . ASP A 1 92 ? -9.509 8.121 11.678 1.00 86.88 92 ASP A CA 1
ATOM 693 C C . ASP A 1 92 ? -9.701 6.645 11.302 1.00 86.88 92 ASP A C 1
ATOM 695 O O . ASP A 1 92 ? -10.641 5.966 11.724 1.00 86.88 92 ASP A O 1
ATOM 699 N N . LEU A 1 93 ? -8.769 6.149 10.487 1.00 83.25 93 LEU A N 1
ATOM 700 C CA . LEU A 1 93 ? -8.740 4.769 10.013 1.00 83.25 93 LEU A CA 1
ATOM 701 C C . LEU A 1 93 ? -8.739 3.749 11.159 1.00 83.25 93 LEU A C 1
ATOM 703 O O . LEU A 1 93 ? -9.341 2.686 11.032 1.00 83.25 93 LEU A O 1
ATOM 707 N N . LEU A 1 94 ? -8.056 4.044 12.267 1.00 84.00 94 LEU A N 1
ATOM 708 C CA . LEU A 1 94 ? -7.972 3.121 13.393 1.00 84.00 94 LEU A CA 1
ATOM 709 C C . LEU A 1 94 ? -9.310 3.050 14.120 1.00 84.00 94 LEU A C 1
ATOM 711 O O . LEU A 1 94 ? -9.793 1.953 14.404 1.00 84.00 94 LEU A O 1
ATOM 715 N N . GLN A 1 95 ? -9.894 4.211 14.417 1.00 87.69 95 GLN A N 1
ATOM 716 C CA . GLN A 1 95 ? -11.181 4.291 15.095 1.00 87.69 95 GLN A CA 1
ATOM 717 C C . GLN A 1 95 ? -12.265 3.590 14.278 1.00 87.69 95 GLN A C 1
ATOM 719 O O . GLN A 1 95 ? -12.987 2.758 14.824 1.00 87.69 95 GLN A O 1
ATOM 724 N N . TRP A 1 96 ? -12.325 3.870 12.975 1.00 89.00 96 TRP A N 1
ATOM 725 C CA . TRP A 1 96 ? -13.289 3.247 12.078 1.00 89.00 96 TRP A CA 1
ATOM 726 C C . TRP A 1 96 ? -13.113 1.722 12.032 1.00 89.00 96 TRP A C 1
ATOM 728 O O . TRP A 1 96 ? -14.029 1.001 12.410 1.00 89.00 96 TRP A O 1
ATOM 738 N N . LEU A 1 97 ? -11.913 1.205 11.732 1.00 87.69 97 LEU A N 1
ATOM 739 C CA . LEU A 1 97 ? -11.668 -0.248 11.673 1.00 87.69 97 LEU A CA 1
ATOM 740 C C . LEU A 1 97 ? -11.857 -0.974 13.018 1.00 87.69 97 LEU A C 1
ATOM 742 O O . LEU A 1 97 ? -12.012 -2.194 13.048 1.00 87.69 97 LEU A O 1
ATOM 746 N N . THR A 1 98 ? -11.812 -0.261 14.145 1.00 87.25 98 THR A N 1
ATOM 747 C CA . THR A 1 98 ? -12.079 -0.848 15.469 1.00 87.25 98 THR A CA 1
ATOM 748 C C . THR A 1 98 ? -13.569 -1.107 15.690 1.00 87.25 98 THR A C 1
ATOM 750 O O . THR A 1 98 ? -13.917 -2.048 16.401 1.00 87.25 98 THR A O 1
ATOM 753 N N . GLN A 1 99 ? -14.441 -0.297 15.088 1.00 88.06 99 GLN A N 1
ATOM 754 C CA . GLN A 1 99 ? -15.897 -0.427 15.206 1.00 88.06 99 GLN A CA 1
ATOM 755 C C . GLN A 1 99 ? -16.459 -1.537 14.306 1.00 88.06 99 GLN A C 1
ATOM 757 O O . GLN A 1 99 ? -17.540 -2.058 14.568 1.00 88.06 99 GLN A O 1
ATOM 762 N N . GLU A 1 100 ? -15.707 -1.930 13.281 1.00 87.81 100 GLU A N 1
ATOM 763 C CA . GLU A 1 100 ? -16.143 -2.891 12.277 1.00 87.81 100 GLU A CA 1
ATOM 764 C C . GLU A 1 100 ? -15.964 -4.349 12.734 1.00 87.81 100 GLU A C 1
ATOM 766 O O . GLU A 1 100 ? -14.864 -4.813 13.069 1.00 87.81 100 GLU A O 1
ATOM 771 N N . VAL A 1 101 ? -17.067 -5.102 12.712 1.00 82.06 101 VAL A N 1
ATOM 772 C CA . VAL A 1 101 ? -17.118 -6.521 13.118 1.00 82.06 101 VAL A CA 1
ATOM 773 C C . VAL A 1 101 ? -16.966 -7.461 11.918 1.00 82.06 101 VAL A C 1
ATOM 775 O O . VAL A 1 101 ? -16.632 -8.635 12.079 1.00 82.06 101 VAL A O 1
ATOM 778 N N . THR A 1 102 ? -17.178 -6.957 10.704 1.00 87.00 102 THR A N 1
ATOM 779 C CA . THR A 1 102 ? -17.113 -7.752 9.479 1.00 87.00 102 THR A CA 1
ATOM 780 C C . THR A 1 102 ? -15.672 -8.091 9.089 1.00 87.00 102 THR A C 1
ATOM 782 O O . THR A 1 102 ? -14.681 -7.549 9.593 1.00 87.00 102 THR A O 1
ATOM 785 N N . THR A 1 103 ? -15.554 -9.066 8.190 1.00 87.31 103 THR A N 1
ATOM 786 C CA . THR A 1 103 ? -14.279 -9.523 7.628 1.00 87.31 103 THR A CA 1
ATOM 787 C C . THR A 1 103 ? -13.800 -8.658 6.466 1.00 87.31 103 THR A C 1
ATOM 789 O O . THR A 1 103 ? -12.604 -8.646 6.186 1.00 87.31 103 THR A O 1
ATOM 792 N N . CYS A 1 104 ? -14.707 -7.931 5.817 1.00 90.62 104 CYS A N 1
ATOM 793 C CA . CYS A 1 104 ? -14.427 -6.977 4.753 1.00 90.62 104 CYS A CA 1
ATOM 794 C C . CYS A 1 104 ? -15.247 -5.708 5.002 1.00 90.62 104 CYS A C 1
ATOM 796 O O . CYS A 1 104 ? -16.423 -5.800 5.371 1.00 90.62 104 CYS A O 1
ATOM 798 N N . VAL A 1 105 ? -14.610 -4.550 4.843 1.00 91.12 105 VAL A N 1
ATOM 799 C CA . VAL A 1 105 ? -15.258 -3.239 4.894 1.00 91.12 105 VAL A CA 1
ATOM 800 C C . VAL A 1 105 ? -14.756 -2.344 3.786 1.00 91.12 105 VAL A C 1
ATOM 802 O O . VAL A 1 105 ? -13.588 -2.394 3.403 1.00 91.12 105 VAL A O 1
ATOM 805 N N . GLU A 1 106 ? -15.661 -1.506 3.314 1.00 90.69 106 GLU A N 1
ATOM 806 C CA . GLU A 1 106 ? -15.520 -0.741 2.089 1.00 90.69 106 GLU A CA 1
ATOM 807 C C . GLU A 1 106 ? -16.124 0.641 2.270 1.00 90.69 106 GLU A C 1
ATOM 809 O O . GLU A 1 106 ? -17.167 0.784 2.916 1.00 90.69 106 GLU A O 1
ATOM 814 N N . ARG A 1 107 ? -15.446 1.669 1.753 1.00 90.25 107 ARG A N 1
ATOM 815 C CA . ARG A 1 107 ? -15.959 3.041 1.768 1.00 90.25 107 ARG A CA 1
ATOM 816 C C . ARG A 1 107 ? -15.221 3.949 0.774 1.00 90.25 107 ARG A C 1
ATOM 818 O O . ARG A 1 107 ? -13.985 3.914 0.719 1.00 90.25 107 ARG A O 1
ATOM 825 N N . PRO A 1 108 ? -15.935 4.857 0.083 1.00 90.50 108 PRO A N 1
ATOM 826 C CA . PRO A 1 108 ? -15.308 5.972 -0.616 1.00 90.50 108 PRO A CA 1
ATOM 827 C C . PRO A 1 108 ? -14.644 6.938 0.375 1.00 90.50 108 PRO A C 1
ATOM 829 O O . PRO A 1 108 ? -15.240 7.344 1.372 1.00 90.50 108 PRO A O 1
ATOM 832 N N . VAL A 1 109 ? -13.405 7.331 0.098 1.00 89.06 109 VAL A N 1
ATOM 833 C CA . VAL A 1 109 ? -12.607 8.266 0.899 1.00 89.06 109 VAL A CA 1
ATOM 834 C C . VAL A 1 109 ? -11.919 9.275 -0.017 1.00 89.06 109 VAL A C 1
ATOM 836 O O . VAL A 1 109 ? -11.650 8.996 -1.182 1.00 89.06 109 VAL A O 1
ATOM 839 N N . LEU A 1 110 ? -11.606 10.457 0.506 1.00 87.19 110 LEU A N 1
ATOM 840 C CA . LEU A 1 110 ? -10.782 11.446 -0.181 1.00 87.19 110 LEU A CA 1
ATOM 841 C C . LEU A 1 110 ? -9.339 11.331 0.315 1.00 87.19 110 LEU A C 1
ATOM 843 O O . LEU A 1 110 ? -9.062 11.407 1.515 1.00 87.19 110 LEU A O 1
ATOM 847 N N . LEU A 1 111 ? -8.405 11.173 -0.614 1.00 82.88 111 LEU A N 1
ATOM 848 C CA . LEU A 1 111 ? -6.988 10.994 -0.333 1.00 82.88 111 LEU A CA 1
ATOM 849 C C . LEU A 1 111 ? -6.213 12.307 -0.477 1.00 82.88 111 LEU A C 1
ATOM 851 O O . LEU A 1 111 ? -6.237 12.951 -1.525 1.00 82.88 111 LEU A O 1
ATOM 855 N N . GLY A 1 112 ? -5.422 12.641 0.543 1.00 76.44 112 GLY A N 1
ATOM 856 C CA . GLY A 1 112 ? -4.442 13.725 0.485 1.00 76.44 112 GLY A CA 1
ATOM 857 C C . GLY A 1 112 ? -4.953 15.042 1.059 1.00 76.44 112 GLY A C 1
ATOM 858 O O . GLY A 1 112 ? -6.128 15.382 0.946 1.00 76.44 112 GLY A O 1
ATOM 859 N N . SER A 1 113 ? -4.042 15.799 1.680 1.00 73.25 113 SER A N 1
ATOM 860 C CA . SER A 1 113 ? -4.339 17.041 2.409 1.00 73.25 113 SER A CA 1
ATOM 861 C C . SER A 1 113 ? -4.643 18.252 1.514 1.00 73.25 113 SER A C 1
ATOM 863 O O . SER A 1 113 ? -5.278 19.188 1.998 1.00 73.25 113 SER A O 1
ATOM 865 N N . GLN A 1 114 ? -4.264 18.230 0.237 1.00 72.31 114 GLN A N 1
ATOM 866 C CA . GLN A 1 114 ? -4.542 19.302 -0.732 1.00 72.31 114 GLN A CA 1
ATOM 867 C C . GLN A 1 114 ? -5.368 18.788 -1.917 1.00 72.31 114 GLN A C 1
ATOM 869 O O . GLN A 1 114 ? -6.390 19.375 -2.239 1.00 72.31 114 GLN A O 1
ATOM 874 N N . GLU A 1 115 ? -4.965 17.654 -2.492 1.00 73.19 115 GLU A N 1
ATOM 875 C CA . GLU A 1 115 ? -5.546 17.090 -3.721 1.00 73.19 115 GLU A CA 1
ATOM 876 C C . GLU A 1 115 ? -6.964 16.516 -3.554 1.00 73.19 115 GLU A C 1
ATOM 878 O O . GLU A 1 115 ? -7.750 16.563 -4.492 1.00 73.19 115 GLU A O 1
ATOM 883 N N . ARG A 1 116 ? -7.293 15.956 -2.374 1.00 80.50 116 ARG A N 1
ATOM 884 C CA . ARG A 1 116 ? -8.609 15.354 -2.053 1.00 80.50 116 ARG A CA 1
ATOM 885 C C . ARG A 1 116 ? -9.147 14.433 -3.162 1.00 80.50 116 ARG A C 1
ATOM 887 O O . ARG A 1 116 ? -10.281 14.569 -3.608 1.00 80.50 116 ARG A O 1
ATOM 894 N N . ILE A 1 117 ? -8.337 13.471 -3.592 1.00 80.88 117 ILE A N 1
ATOM 895 C CA . ILE A 1 117 ? -8.696 12.568 -4.695 1.00 80.88 117 ILE A CA 1
ATOM 896 C C . ILE A 1 117 ? -9.721 11.552 -4.193 1.00 80.88 117 ILE A C 1
ATOM 898 O O . ILE A 1 117 ? -9.441 10.860 -3.215 1.00 80.88 117 ILE A O 1
ATOM 902 N N . LEU A 1 118 ? -10.878 11.451 -4.853 1.00 84.88 118 LEU A N 1
ATOM 903 C CA . LEU A 1 118 ? -11.887 10.444 -4.528 1.00 84.88 118 LEU A CA 1
ATOM 904 C C . LEU A 1 118 ? -11.411 9.055 -4.934 1.00 84.88 118 LEU A C 1
ATOM 906 O O . LEU A 1 118 ? -11.004 8.820 -6.070 1.00 84.88 118 LEU A O 1
ATOM 910 N N . VAL A 1 119 ? -11.477 8.144 -3.978 1.00 84.00 119 VAL A N 1
ATOM 911 C CA . VAL A 1 119 ? -10.956 6.796 -4.099 1.00 84.00 119 VAL A CA 1
ATOM 912 C C . VAL A 1 119 ? -11.727 5.838 -3.195 1.00 84.00 119 VAL A C 1
ATOM 914 O O . VAL A 1 119 ? -12.355 6.251 -2.227 1.00 84.00 119 VAL A O 1
ATOM 917 N N . HIS A 1 120 ? -11.657 4.548 -3.480 1.00 86.00 120 HIS A N 1
ATOM 918 C CA . HIS A 1 120 ? -12.297 3.497 -2.712 1.00 86.00 120 HIS A CA 1
ATOM 919 C C . HIS A 1 120 ? -11.288 2.791 -1.793 1.00 86.00 120 HIS A C 1
ATOM 921 O O . HIS A 1 120 ? -10.301 2.200 -2.237 1.00 86.00 120 HIS A O 1
ATOM 927 N N . LEU A 1 121 ? -11.542 2.850 -0.486 1.00 87.12 121 LEU A N 1
ATOM 928 C CA . LEU A 1 121 ? -10.847 2.062 0.520 1.00 87.12 121 LEU A CA 1
ATOM 929 C C . LEU A 1 121 ? -11.547 0.729 0.754 1.00 87.12 121 LEU A C 1
ATOM 931 O O . LEU A 1 121 ? -12.713 0.708 1.126 1.00 87.12 121 LEU A O 1
ATOM 935 N N . ILE A 1 122 ? -10.783 -0.357 0.645 1.00 87.75 122 ILE A N 1
ATOM 936 C CA . ILE A 1 122 ? -11.225 -1.728 0.906 1.00 87.75 122 ILE A CA 1
ATOM 937 C C . ILE A 1 122 ? -10.309 -2.335 1.972 1.00 87.75 122 ILE A C 1
ATOM 939 O O . ILE A 1 122 ? -9.097 -2.417 1.778 1.00 87.75 122 ILE A O 1
ATOM 943 N N . ALA A 1 123 ? -10.839 -2.769 3.112 1.00 88.44 123 ALA A N 1
ATOM 944 C CA . ALA A 1 123 ? -10.053 -3.366 4.187 1.00 88.44 123 ALA A CA 1
ATOM 945 C C . ALA A 1 123 ? -10.535 -4.775 4.539 1.00 88.44 123 ALA A C 1
ATOM 947 O O . ALA A 1 123 ? -11.692 -4.997 4.881 1.00 88.44 123 ALA A O 1
ATOM 948 N N . PHE A 1 124 ? -9.599 -5.723 4.526 1.00 88.88 124 PHE A N 1
ATOM 949 C CA . PHE A 1 124 ? -9.837 -7.126 4.850 1.00 88.88 124 PHE A CA 1
ATOM 950 C C . PHE A 1 124 ? -9.222 -7.475 6.190 1.00 88.88 124 PHE A C 1
ATOM 952 O O . PHE A 1 124 ? -8.013 -7.311 6.393 1.00 88.88 124 PHE A O 1
ATOM 959 N N . ARG A 1 125 ? -10.025 -8.024 7.092 1.00 90.00 125 ARG A N 1
ATOM 960 C CA . ARG A 1 125 ? -9.534 -8.611 8.331 1.00 90.00 125 ARG A CA 1
ATOM 961 C C . ARG A 1 125 ? -8.797 -9.900 7.991 1.00 90.00 125 ARG A C 1
ATOM 963 O O . ARG A 1 125 ? -9.357 -10.806 7.379 1.00 90.00 125 ARG A O 1
ATOM 970 N N . VAL A 1 126 ? -7.531 -9.996 8.384 1.00 87.81 126 VAL A N 1
ATOM 971 C CA . VAL A 1 126 ? -6.764 -11.225 8.160 1.00 87.81 126 VAL A CA 1
ATOM 972 C C . VAL A 1 126 ? -7.016 -12.244 9.272 1.00 87.81 126 VAL A C 1
ATOM 974 O O . VAL A 1 126 ? -7.276 -11.850 10.414 1.00 87.81 126 VAL A O 1
ATOM 977 N N . PRO A 1 127 ? -6.882 -13.554 8.987 1.00 91.44 127 PRO A N 1
ATOM 978 C CA . PRO A 1 127 ? -6.935 -14.581 10.018 1.00 91.44 127 PRO A CA 1
ATOM 979 C C . PRO A 1 127 ? -5.951 -14.293 11.155 1.00 91.44 127 PRO A C 1
ATOM 981 O O . PRO A 1 127 ? -4.840 -13.801 10.923 1.00 91.44 127 PRO A O 1
ATOM 984 N N . GLN A 1 128 ? -6.337 -14.649 12.380 1.00 90.50 128 GLN A N 1
ATOM 985 C CA . GLN A 1 128 ? -5.567 -14.362 13.593 1.00 90.50 128 GLN A CA 1
ATOM 986 C C . GLN A 1 128 ? -4.109 -14.845 13.490 1.00 90.50 128 GLN A C 1
ATOM 988 O O . GLN A 1 128 ? -3.186 -14.101 13.813 1.00 90.50 128 GLN A O 1
ATOM 993 N N . GLU A 1 129 ? -3.882 -16.033 12.927 1.00 92.12 129 GLU A N 1
ATOM 994 C CA . GLU A 1 129 ? -2.546 -16.600 12.697 1.00 92.12 129 GLU A CA 1
ATOM 995 C C . GLU A 1 129 ? -1.677 -15.760 11.744 1.00 92.12 129 GLU A C 1
ATOM 997 O O . GLU A 1 129 ? -0.452 -15.685 11.878 1.00 92.12 129 GLU A O 1
ATOM 1002 N N . VAL A 1 130 ? -2.287 -15.133 10.734 1.00 86.56 130 VAL A N 1
ATOM 1003 C CA . VAL A 1 130 ? -1.590 -14.222 9.814 1.00 86.56 130 VAL A CA 1
ATOM 1004 C C . VAL A 1 130 ? -1.267 -12.921 10.539 1.00 86.56 130 VAL A C 1
ATOM 1006 O O . VAL A 1 130 ? -0.141 -12.428 10.436 1.00 86.56 130 VAL A O 1
ATOM 1009 N N . ALA A 1 131 ? -2.219 -12.397 11.311 1.00 86.56 131 ALA A N 1
ATOM 1010 C CA . ALA A 1 131 ? -2.030 -11.197 12.113 1.00 86.56 131 ALA A CA 1
ATOM 1011 C C .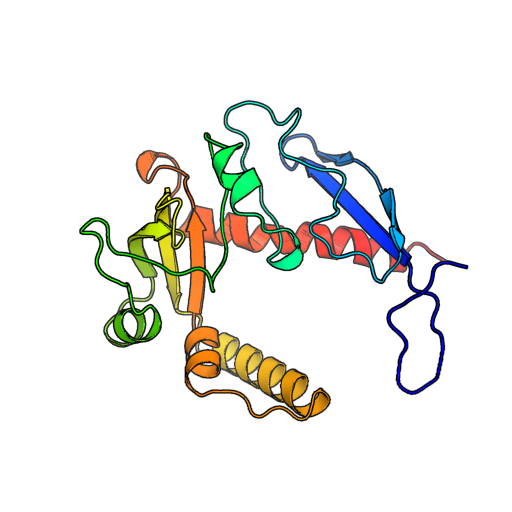 ALA A 1 131 ? -0.895 -11.375 13.138 1.00 86.56 131 ALA A C 1
ATOM 1013 O O . ALA A 1 131 ? -0.017 -10.520 13.239 1.00 86.56 131 ALA A O 1
ATOM 1014 N N . ASP A 1 132 ? -0.846 -12.505 13.847 1.00 90.69 132 ASP A N 1
ATOM 1015 C CA . ASP A 1 132 ? 0.202 -12.808 14.827 1.00 90.69 132 ASP A CA 1
ATOM 1016 C C . ASP A 1 132 ? 1.586 -12.905 14.186 1.00 90.69 132 ASP A C 1
ATOM 1018 O O . ASP A 1 132 ? 2.538 -12.280 14.668 1.00 90.69 132 ASP A O 1
ATOM 1022 N N . ARG A 1 133 ? 1.693 -13.581 13.036 1.00 86.50 133 ARG A N 1
ATOM 1023 C CA . ARG A 1 133 ? 2.940 -13.623 12.258 1.00 86.50 133 ARG A CA 1
ATOM 1024 C C . ARG A 1 133 ? 3.380 -12.230 11.804 1.00 86.50 133 ARG A C 1
ATOM 1026 O O . ARG A 1 133 ? 4.564 -11.900 11.899 1.00 86.50 133 ARG A O 1
ATOM 1033 N N . ARG A 1 134 ? 2.451 -11.383 11.341 1.00 83.38 134 ARG A N 1
ATOM 1034 C CA . ARG A 1 134 ? 2.743 -9.987 10.959 1.00 83.38 134 ARG A CA 1
ATOM 1035 C C . ARG A 1 134 ? 3.199 -9.156 12.166 1.00 83.38 134 ARG A C 1
ATOM 1037 O O . ARG A 1 134 ? 4.202 -8.450 12.060 1.00 83.38 134 ARG A O 1
ATOM 1044 N N . ARG A 1 135 ? 2.542 -9.287 13.327 1.00 84.12 135 ARG A N 1
ATOM 1045 C CA . ARG A 1 135 ? 2.944 -8.629 14.586 1.00 84.12 135 ARG A CA 1
ATOM 1046 C C . ARG A 1 135 ? 4.339 -9.043 15.032 1.00 84.12 135 ARG A C 1
ATOM 1048 O O . ARG A 1 135 ? 5.118 -8.185 15.443 1.00 84.12 135 ARG A O 1
ATOM 1055 N N . GLN A 1 136 ? 4.663 -10.332 14.957 1.00 86.56 136 GLN A N 1
ATOM 1056 C CA . GLN A 1 136 ? 5.987 -10.836 15.312 1.00 86.56 136 GLN A CA 1
ATOM 1057 C C . GLN A 1 136 ? 7.069 -10.230 14.409 1.00 86.56 136 GLN A C 1
ATOM 1059 O O . GLN A 1 136 ? 8.023 -9.642 14.919 1.00 86.56 136 GLN A O 1
ATOM 1064 N N . ARG A 1 137 ? 6.884 -10.281 13.083 1.00 78.31 137 ARG A N 1
ATOM 1065 C CA . ARG A 1 137 ? 7.823 -9.680 12.118 1.00 78.31 137 ARG A CA 1
ATOM 1066 C C . ARG A 1 137 ? 8.017 -8.185 12.360 1.00 78.31 137 ARG A C 1
ATOM 1068 O O . ARG A 1 137 ? 9.148 -7.704 12.347 1.00 78.31 137 ARG A O 1
ATOM 1075 N N . LEU A 1 138 ? 6.930 -7.455 12.623 1.00 74.31 138 LEU A N 1
ATOM 1076 C CA . LEU A 1 138 ? 7.000 -6.029 12.937 1.00 74.31 138 LEU A CA 1
ATOM 1077 C C . LEU A 1 138 ? 7.814 -5.779 14.213 1.00 74.31 138 LEU A C 1
ATOM 1079 O O . LEU A 1 138 ? 8.704 -4.933 14.200 1.00 74.31 138 LEU A O 1
ATOM 1083 N N . ARG A 1 139 ? 7.553 -6.531 15.292 1.00 82.50 139 ARG A N 1
ATOM 1084 C CA . ARG A 1 139 ? 8.304 -6.438 16.559 1.00 82.50 139 ARG A CA 1
ATOM 1085 C C . ARG A 1 139 ? 9.793 -6.708 16.358 1.00 82.50 139 ARG A C 1
ATOM 1087 O O . ARG A 1 139 ? 10.618 -5.973 16.890 1.00 82.50 139 ARG A O 1
ATOM 1094 N N . GLU A 1 140 ? 10.145 -7.722 15.574 1.00 81.94 140 GLU A N 1
ATOM 1095 C CA . GLU A 1 140 ? 11.539 -8.038 15.253 1.00 81.94 140 GLU A CA 1
ATOM 1096 C C . GLU A 1 140 ? 12.216 -6.921 14.450 1.00 81.94 140 GLU A C 1
ATOM 1098 O O . GLU A 1 140 ? 13.358 -6.561 14.747 1.00 81.94 140 GLU A O 1
ATOM 1103 N N . TYR A 1 141 ? 11.515 -6.347 13.467 1.00 71.31 141 TYR A N 1
ATOM 1104 C CA . TYR A 1 141 ? 12.014 -5.240 12.653 1.00 71.31 141 TYR A CA 1
ATOM 1105 C C . TYR A 1 141 ? 12.293 -3.988 13.493 1.00 71.31 141 TYR A C 1
ATOM 1107 O O . TYR A 1 141 ? 13.400 -3.449 13.447 1.00 71.31 141 TYR A O 1
ATOM 1115 N N . VAL A 1 142 ? 11.326 -3.546 14.303 1.00 76.06 142 VAL A N 1
ATOM 1116 C CA . VAL A 1 142 ? 11.493 -2.337 15.126 1.00 76.06 142 VAL A CA 1
ATOM 1117 C C . VAL A 1 142 ? 12.506 -2.547 16.251 1.00 76.06 142 VAL A C 1
ATOM 1119 O O . VAL A 1 142 ? 13.291 -1.643 16.523 1.00 76.06 142 VAL A O 1
ATOM 1122 N N . ARG A 1 143 ? 12.603 -3.765 16.813 1.00 80.69 143 ARG A N 1
ATOM 1123 C CA . ARG A 1 143 ? 13.648 -4.133 17.783 1.00 80.69 143 ARG A CA 1
ATOM 1124 C C . ARG A 1 143 ? 15.047 -3.944 17.197 1.00 80.69 143 ARG A C 1
ATOM 1126 O O . ARG A 1 143 ? 15.896 -3.358 17.856 1.00 80.69 143 ARG A O 1
ATOM 1133 N N . LYS A 1 144 ? 15.284 -4.382 15.952 1.00 75.88 144 LYS A N 1
ATOM 1134 C CA . LYS A 1 144 ? 16.569 -4.166 15.250 1.00 75.88 144 LYS A CA 1
ATOM 1135 C C . LYS A 1 144 ? 16.885 -2.683 15.029 1.00 75.88 144 LYS A C 1
ATOM 1137 O O . LYS A 1 144 ? 18.049 -2.326 14.901 1.00 75.88 144 LYS A O 1
ATOM 1142 N N . LYS A 1 145 ? 15.860 -1.832 14.964 1.00 71.25 145 LYS A N 1
ATOM 1143 C CA . LYS A 1 145 ? 15.984 -0.377 14.811 1.00 71.25 145 LYS A CA 1
ATOM 1144 C C . LYS A 1 145 ? 15.997 0.379 16.148 1.00 71.25 145 LYS A C 1
ATOM 1146 O O . LYS A 1 145 ? 16.096 1.598 16.123 1.00 71.25 145 LYS A O 1
ATOM 1151 N N . GLY A 1 146 ? 15.888 -0.310 17.289 1.00 78.56 146 GLY A N 1
ATOM 1152 C CA . GLY A 1 146 ? 15.817 0.320 18.613 1.00 78.56 146 GLY A CA 1
ATOM 1153 C C . GLY A 1 146 ? 14.519 1.093 18.875 1.00 78.56 146 GLY A C 1
ATOM 1154 O O . GLY A 1 146 ? 14.491 1.967 19.733 1.00 78.56 146 GLY A O 1
ATOM 1155 N N . VAL A 1 147 ? 13.448 0.800 18.132 1.00 78.50 147 VAL A N 1
ATOM 1156 C CA . VAL A 1 147 ? 12.162 1.506 18.217 1.00 78.50 147 VAL A CA 1
ATOM 1157 C C . VAL A 1 147 ? 11.105 0.600 18.848 1.00 78.50 147 VAL A C 1
ATOM 1159 O O . VAL A 1 147 ? 11.025 -0.590 18.543 1.00 78.50 147 VAL A O 1
ATOM 1162 N N . THR A 1 148 ? 10.252 1.165 19.701 1.00 79.50 148 THR A N 1
ATOM 1163 C CA . THR A 1 148 ? 9.102 0.454 20.278 1.00 79.50 148 THR A CA 1
ATOM 1164 C C . THR A 1 148 ? 7.916 0.490 19.306 1.00 79.50 148 THR A C 1
ATOM 1166 O O . THR A 1 148 ? 7.553 1.570 18.833 1.00 79.50 148 THR A O 1
ATOM 1169 N N . PRO A 1 149 ? 7.276 -0.655 18.994 1.00 76.69 149 PRO A N 1
ATOM 1170 C CA . PRO A 1 149 ? 6.116 -0.673 18.112 1.00 76.69 149 PRO A CA 1
ATOM 1171 C C . PRO A 1 149 ? 4.923 -0.009 18.798 1.00 76.69 149 PRO A C 1
ATOM 1173 O O . PRO A 1 149 ? 4.573 -0.355 19.928 1.00 76.69 149 PRO A O 1
ATOM 1176 N N . LYS A 1 150 ? 4.273 0.918 18.096 1.00 77.31 150 LYS A N 1
ATOM 1177 C CA . LYS A 1 150 ? 3.056 1.564 18.586 1.00 77.31 150 LYS A CA 1
ATOM 1178 C C . LYS A 1 150 ? 1.864 0.598 18.553 1.00 77.31 150 LYS A C 1
ATOM 1180 O O . LYS A 1 150 ? 1.813 -0.315 17.721 1.00 77.31 150 LYS A O 1
ATOM 1185 N N . ARG A 1 151 ? 0.897 0.797 19.457 1.00 81.81 151 ARG A N 1
ATOM 1186 C CA . ARG A 1 151 ? -0.305 -0.053 19.553 1.00 81.81 151 ARG A CA 1
ATOM 1187 C C . ARG A 1 151 ? -1.149 0.023 18.284 1.00 81.81 151 ARG A C 1
ATOM 1189 O O . ARG A 1 151 ? -1.613 -1.012 17.815 1.00 81.81 151 ARG A O 1
ATOM 1196 N N . GLU A 1 152 ? -1.265 1.209 17.694 1.00 77.00 152 GLU A N 1
ATOM 1197 C CA . GLU A 1 152 ? -2.030 1.438 16.467 1.00 77.00 152 GLU A CA 1
ATOM 1198 C C . GLU A 1 152 ? -1.427 0.644 15.300 1.00 77.00 152 GLU A C 1
ATOM 1200 O O . GLU A 1 152 ? -2.130 -0.057 14.577 1.00 77.00 152 GLU A O 1
ATOM 1205 N N . THR A 1 153 ? -0.097 0.658 15.161 1.00 71.94 153 THR A N 1
ATOM 1206 C CA . THR A 1 153 ? 0.596 -0.098 14.106 1.00 71.94 153 THR A CA 1
ATOM 1207 C C . THR A 1 153 ? 0.409 -1.605 14.275 1.00 71.94 153 THR A C 1
ATOM 1209 O O . THR A 1 153 ? 0.215 -2.311 13.289 1.00 71.94 153 THR A O 1
ATOM 1212 N N . LEU A 1 154 ? 0.430 -2.112 15.514 1.00 78.69 154 LEU A N 1
ATOM 1213 C CA . LEU A 1 154 ? 0.165 -3.525 15.797 1.00 78.69 154 LEU A CA 1
ATOM 1214 C C . LEU A 1 154 ? -1.282 -3.916 15.481 1.00 78.69 154 LEU A C 1
ATOM 1216 O O . LEU A 1 154 ? -1.497 -5.016 14.974 1.00 78.69 154 LEU A O 1
ATOM 1220 N N . PHE A 1 155 ? -2.255 -3.043 15.741 1.00 82.19 155 PHE A N 1
ATOM 1221 C CA . PHE A 1 155 ? -3.649 -3.284 15.368 1.00 82.19 155 PHE A CA 1
ATOM 1222 C C . PHE A 1 155 ? -3.805 -3.396 13.848 1.00 82.19 155 PHE A C 1
ATOM 1224 O O . PHE A 1 155 ? -4.351 -4.383 13.355 1.00 82.19 155 PHE A O 1
ATOM 1231 N N . LEU A 1 156 ? -3.233 -2.450 13.097 1.00 81.69 156 LEU A N 1
ATOM 1232 C CA . LEU A 1 156 ? -3.325 -2.422 11.6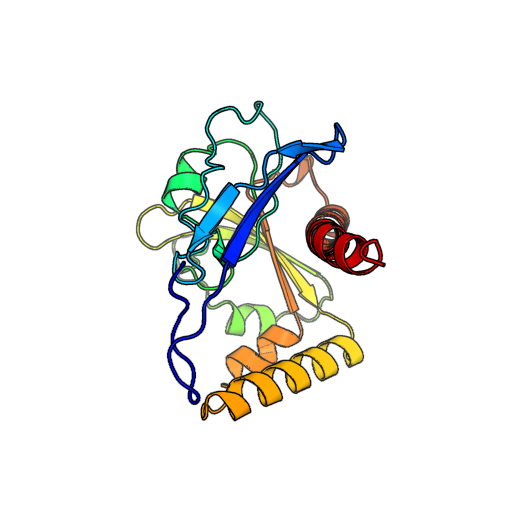34 1.00 81.69 156 LEU A CA 1
ATOM 1233 C C . LEU A 1 156 ? -2.703 -3.656 10.963 1.00 81.69 156 LEU A C 1
ATOM 1235 O O . LEU A 1 156 ? -3.110 -4.017 9.865 1.00 81.69 156 LEU A O 1
ATOM 1239 N N . THR A 1 157 ? -1.780 -4.373 11.619 1.00 79.31 157 THR A N 1
ATOM 1240 C CA . THR A 1 157 ? -1.268 -5.651 11.078 1.00 79.31 157 THR A CA 1
ATOM 1241 C C . THR A 1 157 ? -2.336 -6.742 10.937 1.00 79.31 157 THR A C 1
ATOM 1243 O O . THR A 1 157 ? -2.148 -7.674 10.152 1.00 79.31 157 THR A O 1
ATOM 1246 N N . GLY A 1 158 ? -3.445 -6.624 11.678 1.00 82.75 158 GLY A N 1
ATOM 1247 C CA . GLY A 1 158 ? -4.622 -7.487 11.567 1.00 82.75 158 GLY A CA 1
ATOM 1248 C C . GLY A 1 158 ? -5.484 -7.208 10.337 1.00 82.75 158 GLY A C 1
ATOM 1249 O O . GLY A 1 158 ? -6.452 -7.929 10.111 1.00 82.75 158 GLY A O 1
ATOM 1250 N N . TRP A 1 159 ? -5.111 -6.219 9.528 1.00 84.81 159 TRP A N 1
ATOM 1251 C CA . TRP A 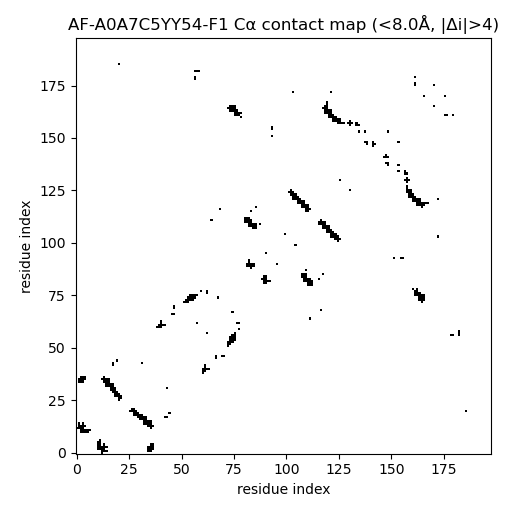1 159 ? -5.834 -5.825 8.332 1.00 84.81 159 TRP A CA 1
ATOM 1252 C C . TRP A 1 159 ? -4.930 -5.851 7.099 1.00 84.81 159 TRP A C 1
ATOM 1254 O O . TRP A 1 159 ? -3.715 -5.650 7.169 1.00 84.81 159 TRP A O 1
ATOM 1264 N N . THR A 1 160 ? -5.530 -6.117 5.948 1.00 84.44 160 THR A N 1
ATOM 1265 C CA . THR A 1 160 ? -4.980 -5.799 4.632 1.00 84.44 160 THR A CA 1
ATOM 1266 C C . THR A 1 160 ? -5.830 -4.663 4.093 1.00 84.44 160 THR A C 1
ATOM 1268 O O . THR A 1 160 ? -6.996 -4.877 3.791 1.00 84.44 160 THR A O 1
ATOM 1271 N N . ILE A 1 161 ? -5.274 -3.455 4.043 1.00 83.06 161 ILE A N 1
ATOM 1272 C CA . ILE A 1 161 ? -5.998 -2.268 3.583 1.00 83.06 161 ILE A CA 1
ATOM 1273 C C . ILE A 1 161 ? -5.508 -1.946 2.182 1.00 83.06 161 ILE A C 1
ATOM 1275 O O . ILE A 1 161 ? -4.316 -1.721 1.958 1.00 83.06 161 ILE A O 1
ATOM 1279 N N . LEU A 1 162 ? -6.457 -1.970 1.266 1.00 81.19 162 LEU A N 1
ATOM 1280 C CA . LEU A 1 162 ? -6.339 -1.621 -0.125 1.00 81.19 162 LEU A CA 1
ATOM 1281 C C . LEU A 1 162 ? -7.118 -0.348 -0.377 1.00 81.19 162 LEU A C 1
ATOM 1283 O O . LEU A 1 162 ? -7.978 0.093 0.381 1.00 81.19 162 LEU A O 1
ATOM 1287 N N . LEU A 1 163 ? -6.726 0.266 -1.459 1.00 78.62 163 LEU A N 1
ATOM 1288 C CA . LEU A 1 163 ? -6.996 1.638 -1.746 1.00 78.62 163 LEU A CA 1
ATOM 1289 C C . LEU A 1 163 ? -6.937 1.659 -3.273 1.00 78.62 163 LEU A C 1
ATOM 1291 O O . LEU A 1 163 ? -5.887 1.384 -3.853 1.00 78.62 163 LEU A O 1
ATOM 1295 N N . THR A 1 164 ? -8.077 1.849 -3.925 1.00 78.62 164 THR A N 1
ATOM 1296 C CA . THR A 1 164 ? -8.236 1.801 -5.381 1.00 78.62 164 THR A CA 1
ATOM 1297 C C . THR A 1 164 ? -9.011 3.003 -5.914 1.00 78.62 164 THR A C 1
ATOM 1299 O O . THR A 1 164 ? -9.930 3.469 -5.264 1.00 78.62 164 THR A O 1
ATOM 1302 N N . ASN A 1 165 ? -8.669 3.530 -7.087 1.00 76.12 165 ASN A N 1
ATOM 1303 C CA . ASN A 1 165 ? -9.559 4.428 -7.843 1.00 76.12 165 ASN A CA 1
ATOM 1304 C C . ASN A 1 165 ? -10.354 3.655 -8.923 1.00 76.12 165 ASN A C 1
ATOM 1306 O O . ASN A 1 165 ? -10.968 4.266 -9.796 1.00 76.12 165 ASN A O 1
ATOM 1310 N N . VAL A 1 166 ? -10.279 2.317 -8.915 1.00 78.00 166 VAL A N 1
ATOM 1311 C CA . VAL A 1 166 ? -11.083 1.470 -9.797 1.00 78.00 166 VAL A CA 1
ATOM 1312 C C . VAL A 1 166 ? -12.540 1.558 -9.336 1.00 78.00 166 VAL A C 1
ATOM 1314 O O . VAL A 1 166 ? -12.788 1.372 -8.144 1.00 78.00 166 VAL A O 1
ATOM 1317 N N . PRO A 1 167 ? -13.487 1.841 -10.247 1.00 74.81 167 PRO A N 1
ATOM 1318 C CA . PRO A 1 167 ? -14.905 1.887 -9.909 1.00 74.81 167 PRO A CA 1
ATOM 1319 C C . PRO A 1 167 ? -15.411 0.553 -9.350 1.00 74.81 167 PRO A C 1
ATOM 1321 O O . PRO A 1 167 ? -14.967 -0.514 -9.783 1.00 74.81 167 PRO A O 1
ATOM 1324 N N . GLU A 1 168 ? -16.357 0.625 -8.415 1.00 75.69 168 GLU A N 1
ATOM 1325 C CA . GLU A 1 168 ? -16.962 -0.537 -7.744 1.00 75.69 168 GLU A CA 1
ATOM 1326 C C . GLU A 1 168 ? -17.616 -1.507 -8.734 1.00 75.69 168 GLU A C 1
ATOM 1328 O O . GLU A 1 168 ? -17.630 -2.716 -8.519 1.00 75.69 168 GLU A O 1
ATOM 1333 N N . GLU A 1 169 ? -18.094 -1.002 -9.871 1.00 82.00 169 GLU A N 1
ATOM 1334 C CA . GLU A 1 169 ? -18.734 -1.807 -10.910 1.00 82.00 169 GLU A CA 1
ATOM 1335 C C . GLU A 1 169 ? -17.737 -2.660 -11.709 1.00 82.00 169 GLU A C 1
ATOM 1337 O O . GLU A 1 169 ? -18.146 -3.557 -12.445 1.00 82.00 169 GLU A O 1
ATOM 1342 N N . MET A 1 170 ? -16.435 -2.369 -11.610 1.00 79.38 170 MET A N 1
ATOM 1343 C CA . MET A 1 170 ? -15.387 -3.027 -12.401 1.00 79.38 170 MET A CA 1
ATOM 1344 C C . MET A 1 170 ? -14.544 -4.016 -11.605 1.00 79.38 170 MET A C 1
ATOM 1346 O O . MET A 1 170 ? -13.808 -4.792 -12.215 1.00 79.38 170 MET A O 1
ATOM 1350 N N . MET A 1 171 ? -14.575 -3.947 -10.275 1.00 84.19 171 MET A N 1
ATOM 1351 C CA . MET A 1 171 ? -13.717 -4.764 -9.429 1.00 84.19 171 MET A CA 1
ATOM 1352 C C . MET A 1 171 ? -14.380 -5.023 -8.089 1.00 84.19 171 MET A C 1
ATOM 1354 O O . MET A 1 171 ? -14.633 -4.105 -7.312 1.00 84.19 171 MET A O 1
ATOM 1358 N N . THR A 1 172 ? -14.585 -6.300 -7.801 1.00 88.19 172 THR A N 1
ATOM 1359 C CA . THR A 1 172 ? -15.034 -6.750 -6.488 1.00 88.19 172 THR A CA 1
ATOM 1360 C C . THR A 1 172 ? -13.892 -6.689 -5.463 1.00 88.19 172 THR A C 1
ATOM 1362 O O . THR A 1 172 ? -12.709 -6.726 -5.825 1.00 88.19 172 THR A O 1
ATOM 1365 N N . PRO A 1 173 ? -14.206 -6.667 -4.160 1.00 85.81 173 PRO A N 1
ATOM 1366 C CA . PRO A 1 173 ? -13.198 -6.698 -3.099 1.00 85.81 173 PRO A CA 1
ATOM 1367 C C . PRO A 1 173 ? -12.271 -7.905 -3.207 1.00 85.81 173 PRO A C 1
ATOM 1369 O O . PRO A 1 173 ? -11.051 -7.780 -3.096 1.00 85.81 173 PRO A O 1
ATOM 1372 N N . ASP A 1 174 ? -12.839 -9.081 -3.455 1.00 86.31 174 ASP A N 1
ATOM 1373 C CA . ASP A 1 174 ? -12.066 -10.314 -3.541 1.00 86.31 174 ASP A CA 1
ATOM 1374 C C . ASP A 1 174 ? -11.096 -10.280 -4.730 1.00 86.31 174 ASP A C 1
ATOM 1376 O O . ASP A 1 174 ? -9.938 -10.680 -4.591 1.00 86.31 174 ASP A O 1
ATOM 1380 N N . GLU A 1 175 ? -11.507 -9.717 -5.871 1.00 84.38 175 GLU A N 1
ATOM 1381 C CA . GLU A 1 175 ? -10.613 -9.473 -7.009 1.00 84.38 175 GLU A CA 1
ATOM 1382 C C . GLU A 1 175 ? -9.512 -8.473 -6.650 1.00 84.38 175 GLU A C 1
ATOM 1384 O O . GLU A 1 175 ? -8.342 -8.732 -6.935 1.00 84.38 175 GLU A O 1
ATOM 1389 N N . ALA A 1 176 ? -9.840 -7.377 -5.959 1.00 82.94 176 ALA A N 1
ATOM 1390 C CA . ALA A 1 176 ? -8.845 -6.422 -5.477 1.00 82.94 176 ALA A CA 1
ATOM 1391 C C . ALA A 1 176 ? -7.816 -7.095 -4.551 1.00 82.94 176 ALA A C 1
ATOM 1393 O O . ALA A 1 176 ? -6.613 -6.834 -4.653 1.00 82.94 176 ALA A O 1
ATOM 1394 N N . LEU A 1 177 ? -8.263 -8.004 -3.678 1.00 82.19 177 LEU A N 1
ATOM 1395 C CA . LEU A 1 177 ? -7.396 -8.771 -2.788 1.00 82.19 177 LEU A CA 1
ATOM 1396 C C . LEU A 1 177 ? -6.500 -9.750 -3.553 1.00 82.19 177 LEU A C 1
ATOM 1398 O O . LEU A 1 177 ? -5.307 -9.845 -3.249 1.00 82.19 177 LEU A O 1
ATOM 1402 N N . VAL A 1 178 ? -7.038 -10.441 -4.561 1.00 83.06 178 VAL A N 1
ATOM 1403 C CA . VAL A 1 178 ? -6.256 -11.308 -5.455 1.00 83.06 178 VAL A CA 1
ATOM 1404 C C . VAL A 1 178 ? -5.197 -10.487 -6.189 1.00 83.06 178 VAL A C 1
ATOM 1406 O O . VAL A 1 178 ? -4.022 -10.854 -6.149 1.00 83.06 178 VAL A O 1
ATOM 1409 N N . MET A 1 179 ? -5.575 -9.347 -6.773 1.00 78.75 179 MET A N 1
ATOM 1410 C CA . MET A 1 179 ? -4.670 -8.444 -7.493 1.00 78.75 179 MET A CA 1
ATOM 1411 C C . MET A 1 179 ? -3.568 -7.892 -6.584 1.00 78.75 179 MET A C 1
ATOM 1413 O O . MET A 1 179 ? -2.392 -7.917 -6.948 1.00 78.75 179 MET A O 1
ATOM 1417 N N . ALA A 1 180 ? -3.901 -7.484 -5.357 1.00 74.69 180 ALA A N 1
ATOM 1418 C CA . ALA A 1 180 ? -2.905 -7.094 -4.359 1.00 74.69 180 ALA A CA 1
ATOM 1419 C C . ALA A 1 180 ? -1.970 -8.256 -3.988 1.00 74.69 180 ALA A C 1
ATOM 1421 O O . ALA A 1 180 ? -0.782 -8.052 -3.716 1.00 74.69 180 ALA A O 1
ATOM 1422 N N . GLY A 1 181 ? -2.500 -9.480 -4.012 1.00 71.44 181 GLY A N 1
ATOM 1423 C CA . GLY A 1 181 ? -1.744 -10.711 -3.868 1.00 71.44 181 GLY A CA 1
ATOM 1424 C C . GLY A 1 181 ? -0.645 -10.825 -4.914 1.00 71.44 181 GLY A C 1
ATOM 1425 O O . GLY A 1 181 ? 0.489 -11.060 -4.512 1.00 71.44 181 GLY A O 1
ATOM 1426 N N . VAL A 1 182 ? -0.947 -10.575 -6.201 1.00 69.94 182 VAL A N 1
ATOM 1427 C CA . VAL A 1 182 ? -0.059 -10.730 -7.382 1.00 69.94 182 VAL A CA 1
ATOM 1428 C C . VAL A 1 182 ? 1.274 -9.980 -7.261 1.00 69.94 182 VAL A C 1
ATOM 1430 O O . VAL A 1 182 ? 2.265 -10.416 -7.843 1.00 69.94 182 VAL A O 1
ATOM 1433 N N . ARG A 1 183 ? 1.370 -8.953 -6.408 1.00 64.06 183 ARG A N 1
ATOM 1434 C CA . ARG A 1 183 ? 2.624 -8.247 -6.069 1.00 64.06 183 ARG A CA 1
ATOM 1435 C C . ARG A 1 183 ? 3.803 -9.192 -5.779 1.00 64.06 183 ARG A C 1
ATOM 1437 O O . ARG A 1 183 ? 4.935 -8.904 -6.162 1.00 64.06 183 ARG A O 1
ATOM 1444 N N . TRP A 1 184 ? 3.550 -10.348 -5.155 1.00 61.53 184 TRP A N 1
ATOM 1445 C CA . TRP A 1 184 ? 4.577 -11.368 -4.888 1.00 61.53 184 TRP A CA 1
ATOM 1446 C C . TRP A 1 184 ? 5.265 -11.925 -6.146 1.00 61.53 184 TRP A C 1
ATOM 1448 O O . TRP A 1 184 ? 6.398 -12.388 -6.044 1.00 61.53 184 TRP A O 1
ATOM 1458 N N . GLN A 1 185 ? 4.636 -11.894 -7.327 1.00 59.28 185 GLN A N 1
ATOM 1459 C CA . GLN A 1 185 ? 5.234 -12.432 -8.553 1.00 59.28 185 GLN A CA 1
ATOM 1460 C C . GLN A 1 185 ? 6.487 -11.646 -8.962 1.00 59.28 185 GLN A C 1
ATOM 1462 O O . GLN A 1 185 ? 7.459 -12.246 -9.423 1.00 59.28 185 GLN A O 1
ATOM 1467 N N . VAL A 1 186 ? 6.539 -10.341 -8.672 1.00 61.31 186 VAL A N 1
ATOM 1468 C CA . VAL A 1 186 ? 7.770 -9.549 -8.827 1.00 61.31 186 VAL A CA 1
ATOM 1469 C C . VAL A 1 186 ? 8.865 -10.045 -7.873 1.00 61.31 186 VAL A C 1
ATOM 1471 O O . VAL A 1 186 ? 10.023 -10.164 -8.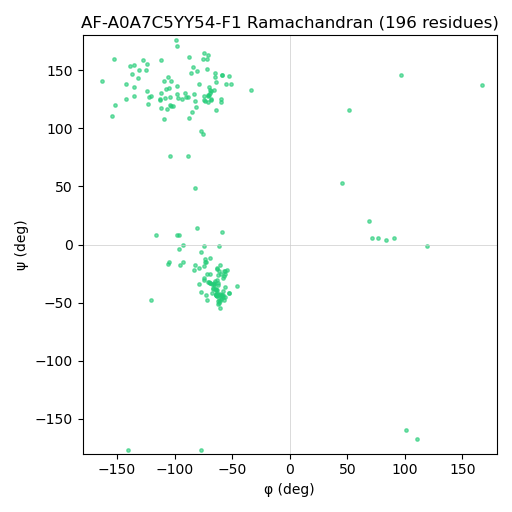266 1.00 61.31 186 VAL A O 1
ATOM 1474 N N . GLU A 1 187 ? 8.520 -10.430 -6.640 1.00 64.25 187 GLU A N 1
ATOM 1475 C CA . GLU A 1 187 ? 9.484 -11.028 -5.704 1.00 64.25 187 GLU A CA 1
ATOM 1476 C C . GLU A 1 187 ? 9.993 -12.403 -6.187 1.00 64.25 187 GLU A C 1
ATOM 1478 O O . GLU A 1 187 ? 11.162 -12.736 -5.964 1.00 64.25 187 GLU A O 1
ATOM 1483 N N . ILE A 1 188 ? 9.163 -13.201 -6.880 1.00 62.84 188 ILE A N 1
ATOM 1484 C CA . ILE A 1 188 ? 9.597 -14.462 -7.514 1.00 62.84 188 ILE A CA 1
ATOM 1485 C C . ILE A 1 188 ? 10.615 -14.195 -8.619 1.00 62.84 188 ILE A C 1
ATOM 1487 O O . ILE A 1 188 ? 11.613 -14.913 -8.677 1.00 62.84 188 ILE A O 1
ATOM 1491 N N . LEU A 1 189 ? 10.400 -13.182 -9.471 1.00 63.47 189 LEU A N 1
ATOM 1492 C CA . LEU A 1 189 ? 11.337 -12.845 -10.552 1.00 63.47 189 LEU A CA 1
ATOM 1493 C C . LEU A 1 189 ? 12.760 -12.651 -10.014 1.00 63.47 189 LEU A C 1
ATOM 1495 O O . LEU A 1 189 ? 13.725 -13.163 -10.585 1.00 63.47 189 LEU A O 1
ATOM 1499 N N . PHE A 1 190 ? 12.894 -11.988 -8.865 1.00 63.47 190 PHE A N 1
ATOM 1500 C CA . PHE A 1 190 ? 14.187 -11.821 -8.205 1.00 63.47 190 PHE A CA 1
ATOM 1501 C C . PHE A 1 190 ? 14.690 -13.095 -7.512 1.00 63.47 190 PHE A C 1
ATOM 1503 O O . PHE A 1 190 ? 15.899 -13.306 -7.423 1.00 63.47 190 PHE A O 1
ATOM 1510 N N . ARG A 1 191 ? 13.798 -13.977 -7.044 1.00 58.75 191 ARG A N 1
ATOM 1511 C CA . ARG A 1 191 ? 14.175 -15.228 -6.369 1.00 58.75 191 ARG A CA 1
ATOM 1512 C C . ARG A 1 191 ? 14.634 -16.324 -7.335 1.00 58.75 191 ARG A C 1
ATOM 1514 O O . ARG A 1 191 ? 15.615 -16.998 -7.039 1.00 58.75 191 ARG A O 1
ATOM 1521 N N . VAL A 1 192 ? 13.970 -16.495 -8.480 1.00 58.75 192 VAL A N 1
ATOM 1522 C CA . VAL A 1 192 ? 14.301 -17.531 -9.483 1.00 58.75 192 VAL A CA 1
ATOM 1523 C C . VAL A 1 192 ? 15.671 -17.280 -10.111 1.00 58.75 192 VAL A C 1
ATOM 1525 O O . VAL A 1 192 ? 16.437 -18.217 -10.336 1.00 58.75 192 VAL A O 1
ATOM 1528 N N . ARG A 1 193 ? 16.044 -16.012 -10.303 1.00 48.44 193 ARG A N 1
ATOM 1529 C CA . ARG A 1 193 ? 17.367 -15.653 -10.824 1.00 48.44 193 ARG A CA 1
ATOM 1530 C C . ARG A 1 193 ? 18.512 -16.076 -9.894 1.00 48.44 193 ARG A C 1
ATOM 1532 O O . ARG A 1 193 ? 19.573 -16.440 -10.385 1.00 48.44 193 ARG A O 1
ATOM 1539 N N . ASN A 1 194 ? 18.281 -16.120 -8.579 1.00 41.03 194 ASN A N 1
ATOM 1540 C CA . ASN A 1 194 ? 19.277 -16.595 -7.611 1.00 41.03 194 ASN A CA 1
ATOM 1541 C C . ASN A 1 194 ? 19.489 -18.121 -7.650 1.00 41.03 194 ASN A C 1
ATOM 1543 O O . ASN A 1 194 ? 20.477 -18.598 -7.107 1.00 41.03 194 ASN A O 1
ATOM 1547 N N . LEU A 1 195 ? 18.584 -18.883 -8.280 1.00 37.41 195 LEU A N 1
ATOM 1548 C CA . LEU A 1 195 ? 18.701 -20.339 -8.441 1.00 37.41 195 LEU A CA 1
ATOM 1549 C C . LEU A 1 195 ? 19.375 -20.748 -9.759 1.00 37.41 195 LEU A C 1
ATOM 1551 O O . LEU A 1 195 ? 19.776 -21.895 -9.899 1.00 37.41 195 LEU A O 1
ATOM 1555 N N . SER A 1 196 ? 19.502 -19.826 -10.718 1.00 36.66 196 SER A N 1
ATOM 1556 C CA . SER A 1 196 ? 20.048 -20.107 -12.059 1.00 36.66 196 SER A CA 1
ATOM 1557 C C . SER A 1 196 ? 21.532 -19.733 -12.198 1.00 36.66 196 SER A C 1
ATOM 1559 O O . SER A 1 196 ? 22.063 -19.725 -13.304 1.00 36.66 196 SER A O 1
ATOM 1561 N N . GLY A 1 197 ? 22.186 -19.367 -11.091 1.00 42.09 197 GLY A N 1
ATOM 1562 C CA . GLY A 1 197 ? 23.617 -19.078 -11.021 1.00 42.09 197 GLY A CA 1
ATOM 1563 C C . GLY A 1 197 ? 24.378 -20.227 -10.366 1.00 42.09 197 GLY A C 1
ATOM 1564 O O . GLY A 1 197 ? 24.749 -20.118 -9.199 1.00 42.09 197 GLY A O 1
ATOM 1565 N N . THR A 1 198 ? 24.584 -21.309 -11.113 1.00 35.69 198 THR A N 1
ATOM 1566 C CA . THR A 1 198 ? 25.594 -22.349 -10.849 1.00 35.69 198 THR A CA 1
ATOM 1567 C C . THR A 1 198 ? 26.387 -22.583 -12.114 1.00 35.69 198 THR A C 1
ATOM 1569 O O . THR A 1 198 ? 25.718 -22.761 -13.157 1.00 35.69 198 THR A O 1
#